Protein AF-A0A3N5FSS5-F1 (afdb_monomer)

Solvent-accessible surface area (backbone atoms only — not comparable to full-atom values): 13682 Å² total; per-residue (Å²): 134,85,78,74,75,77,76,70,87,70,60,59,22,61,90,60,18,34,32,27,39,25,14,46,50,79,92,64,52,40,54,20,69,76,13,45,35,38,35,35,34,39,29,47,29,78,57,42,48,56,28,24,27,35,41,37,38,34,10,23,88,85,66,44,53,38,53,63,48,55,20,85,44,26,29,40,54,50,82,53,73,61,82,86,75,80,75,84,76,86,45,80,34,53,29,55,37,46,76,81,61,66,85,45,91,75,57,54,51,72,52,42,60,51,51,29,42,40,45,20,37,90,72,5,38,32,24,36,28,75,23,21,45,33,83,92,42,63,40,38,59,32,76,37,92,70,43,48,33,15,35,41,83,60,76,54,48,41,34,40,77,88,36,68,46,31,21,15,38,40,95,91,46,54,82,58,76,28,78,51,61,51,37,28,57,27,69,48,44,30,51,48,98,64,88,75,45,29,32,32,23,40,73,59,20,51,50,54,54,64,73,45,50,89,50,81,86,55,98,55,42,71,61,53,21,45,45,62,82,84,60,59,45,70,70,34,49,51,56,41,63,71,38,51,71,30,38,60,87,44,98,76,62,109

Structure (mmCIF, N/CA/C/O backbone):
data_AF-A0A3N5FSS5-F1
#
_entry.id   AF-A0A3N5FSS5-F1
#
loop_
_atom_site.group_PDB
_atom_site.id
_atom_site.type_symbol
_atom_site.label_atom_id
_atom_site.label_alt_id
_atom_site.label_comp_id
_atom_site.label_asym_id
_atom_site.label_entity_id
_atom_site.label_seq_id
_atom_site.pdbx_PDB_ins_code
_atom_site.Cartn_x
_atom_site.Cartn_y
_atom_site.Cartn_z
_atom_site.occupancy
_atom_site.B_iso_or_equiv
_atom_site.auth_seq_id
_atom_site.auth_comp_id
_atom_site.auth_asym_id
_atom_site.auth_atom_id
_atom_site.pdbx_PDB_model_num
ATOM 1 N N . MET A 1 1 ? -14.398 12.727 41.681 1.00 39.78 1 MET A N 1
ATOM 2 C CA . MET A 1 1 ? -13.434 11.733 41.167 1.00 39.78 1 MET A CA 1
ATOM 3 C C . MET A 1 1 ? -14.226 10.674 40.429 1.00 39.78 1 MET A C 1
ATOM 5 O O . MET A 1 1 ? -14.871 9.864 41.078 1.00 39.78 1 MET A O 1
ATOM 9 N N . SER A 1 2 ? -14.271 10.750 39.099 1.00 40.56 2 SER A N 1
ATOM 10 C CA . SER A 1 2 ? -14.798 9.653 38.286 1.00 40.56 2 SER A CA 1
ATOM 11 C C . SER A 1 2 ? -13.680 8.626 38.158 1.00 40.56 2 SER A C 1
ATOM 13 O O . SER A 1 2 ? -12.600 8.959 37.672 1.00 40.56 2 SER A O 1
ATOM 15 N N . ILE A 1 3 ? -13.898 7.428 38.690 1.00 44.53 3 ILE A N 1
ATOM 16 C CA . ILE A 1 3 ? -12.983 6.304 38.520 1.00 44.53 3 ILE A CA 1
ATOM 17 C C . ILE A 1 3 ? -13.303 5.756 37.132 1.00 44.53 3 ILE A C 1
ATOM 19 O O . ILE A 1 3 ? -14.341 5.123 36.947 1.00 44.53 3 ILE A O 1
ATOM 23 N N . GLY A 1 4 ? -12.472 6.100 36.145 1.00 43.16 4 GLY A N 1
ATOM 24 C CA . GLY A 1 4 ? -12.605 5.575 34.792 1.00 43.16 4 GLY A CA 1
ATOM 25 C C . GLY A 1 4 ? -12.562 4.054 34.850 1.00 43.16 4 GLY A C 1
ATOM 26 O O . GLY A 1 4 ? -11.604 3.482 35.370 1.00 43.16 4 GLY A O 1
ATOM 27 N N . VAL A 1 5 ? -13.624 3.408 34.369 1.00 45.19 5 VAL A N 1
ATOM 28 C CA . VAL A 1 5 ? -13.614 1.971 34.095 1.00 45.19 5 VAL A CA 1
ATOM 29 C C . VAL A 1 5 ? -12.373 1.711 33.235 1.00 45.19 5 VAL A C 1
ATOM 31 O O . VAL A 1 5 ? -12.191 2.439 32.257 1.00 45.19 5 VAL A O 1
ATOM 34 N N . PRO A 1 6 ? -11.489 0.761 33.591 1.00 45.84 6 PRO A N 1
ATOM 35 C CA . PRO A 1 6 ? -10.343 0.463 32.750 1.00 45.84 6 PRO A CA 1
ATOM 36 C C . PRO A 1 6 ? -10.882 0.097 31.371 1.00 45.84 6 PRO A C 1
ATOM 38 O O . PRO A 1 6 ? -11.696 -0.825 31.255 1.00 45.84 6 PRO A O 1
ATOM 41 N N . ALA A 1 7 ? -10.483 0.860 30.351 1.00 54.44 7 ALA A N 1
ATOM 42 C CA . ALA A 1 7 ? -10.760 0.505 28.973 1.00 54.44 7 ALA A CA 1
ATOM 43 C C . ALA A 1 7 ? -10.288 -0.941 28.806 1.00 54.44 7 ALA A C 1
ATOM 45 O O . ALA A 1 7 ? -9.124 -1.252 29.078 1.00 54.44 7 ALA A O 1
ATOM 46 N N . ARG A 1 8 ? -11.208 -1.851 28.461 1.00 54.09 8 ARG A N 1
ATOM 47 C CA . ARG A 1 8 ? -10.800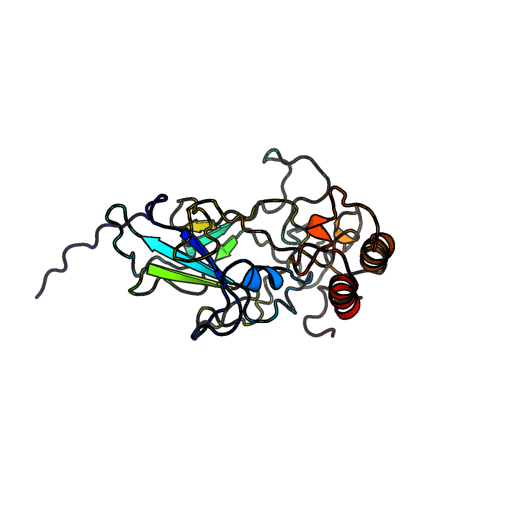 -3.178 27.997 1.00 54.09 8 ARG A CA 1
ATOM 48 C C . ARG A 1 8 ? -9.755 -2.922 26.916 1.00 54.09 8 ARG A C 1
ATOM 50 O O . ARG A 1 8 ? -10.004 -2.087 26.054 1.00 54.09 8 ARG A O 1
ATOM 57 N N . ALA A 1 9 ? -8.619 -3.612 26.971 1.00 57.72 9 ALA A N 1
ATOM 58 C CA . ALA A 1 9 ? -7.766 -3.730 25.799 1.00 57.72 9 ALA A CA 1
ATOM 59 C C . ALA A 1 9 ? -8.656 -4.318 24.695 1.00 57.72 9 ALA A C 1
ATOM 61 O O . ALA A 1 9 ? -9.022 -5.496 24.743 1.00 57.72 9 ALA A O 1
ATOM 62 N N . GLN A 1 10 ? -9.164 -3.451 23.823 1.00 77.44 10 GLN A N 1
ATOM 63 C CA . GLN A 1 10 ? -10.042 -3.835 22.737 1.00 77.44 10 GLN A CA 1
ATOM 64 C C . GLN A 1 10 ? -9.112 -4.348 21.651 1.00 77.44 10 GLN A C 1
ATOM 66 O O . GLN A 1 10 ? -8.472 -3.579 20.944 1.00 77.44 10 G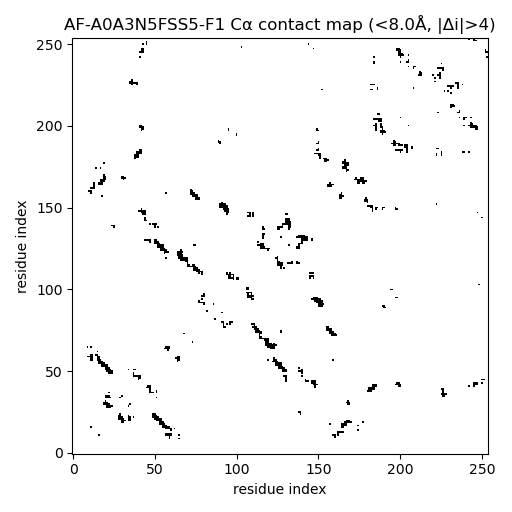LN A O 1
ATOM 71 N N . VAL A 1 11 ? -8.965 -5.668 21.617 1.00 90.19 11 VAL A N 1
ATOM 72 C CA . VAL A 1 11 ? -8.232 -6.360 20.561 1.00 90.19 11 VAL A CA 1
ATOM 73 C C . VAL A 1 11 ? -9.038 -6.201 19.268 1.00 90.19 11 VAL A C 1
ATOM 75 O O . VAL A 1 11 ? -10.253 -6.439 19.308 1.00 90.19 11 VAL A O 1
ATOM 78 N N . PRO A 1 12 ? -8.412 -5.815 18.141 1.00 96.44 12 PRO A N 1
ATOM 79 C CA . PRO A 1 12 ? -9.083 -5.775 16.850 1.00 96.44 12 PRO A CA 1
ATOM 80 C C . PRO A 1 12 ? -9.727 -7.121 16.515 1.00 96.44 12 PRO A C 1
ATOM 82 O O . PRO A 1 12 ? -9.089 -8.171 16.576 1.00 96.44 12 PRO A O 1
ATOM 85 N N . ASP A 1 13 ? -11.000 -7.101 16.145 1.00 96.38 13 ASP A N 1
ATOM 86 C CA . ASP A 1 13 ? -11.679 -8.275 15.616 1.00 96.38 13 ASP A CA 1
ATOM 87 C C . ASP A 1 13 ? -11.418 -8.379 14.111 1.00 96.38 13 ASP A C 1
ATOM 89 O O . ASP A 1 13 ? -11.672 -7.430 13.371 1.00 96.38 13 ASP A O 1
ATOM 93 N N . ALA A 1 14 ? -10.915 -9.524 13.644 1.00 94.25 14 ALA A N 1
ATOM 94 C CA . ALA A 1 14 ? -10.557 -9.722 12.236 1.00 94.25 14 ALA A CA 1
ATOM 95 C C . ALA A 1 14 ? -11.771 -9.726 11.282 1.00 94.25 14 ALA A C 1
ATOM 97 O O . ALA A 1 14 ? -11.612 -9.480 10.087 1.00 94.25 14 ALA A O 1
ATOM 98 N N . GLY A 1 15 ? -12.971 -10.017 11.793 1.00 95.75 15 GLY A N 1
ATOM 99 C CA . GLY A 1 15 ? -14.220 -10.017 11.032 1.00 95.75 15 GLY A CA 1
ATOM 100 C C . GLY A 1 15 ? -14.868 -8.637 10.912 1.00 95.75 15 GLY A C 1
ATOM 101 O O . GLY A 1 15 ? -15.658 -8.429 9.996 1.00 95.75 15 GLY A O 1
ATOM 102 N N . ASN A 1 16 ? -14.508 -7.688 11.782 1.00 96.81 16 ASN A N 1
ATOM 103 C CA . ASN A 1 16 ? -15.034 -6.317 11.763 1.00 96.81 16 ASN A CA 1
ATOM 104 C C . ASN A 1 16 ? -13.983 -5.271 11.358 1.00 96.81 16 ASN A C 1
ATOM 106 O O . ASN A 1 16 ? -14.332 -4.240 10.787 1.00 96.81 16 ASN A O 1
ATOM 110 N N . SER A 1 17 ? -12.700 -5.532 11.616 1.00 98.19 17 SER A N 1
ATOM 111 C CA . SER A 1 17 ? -11.579 -4.654 11.255 1.00 98.19 17 SER A CA 1
ATOM 112 C C . SER A 1 17 ? -11.113 -4.919 9.830 1.00 98.19 17 SER A C 1
ATOM 114 O O . SER A 1 17 ? -11.124 -6.061 9.367 1.00 98.19 17 SER A O 1
ATOM 116 N N . TYR A 1 18 ? -10.697 -3.877 9.118 1.00 98.44 18 TYR A N 1
ATOM 117 C CA . TYR A 1 18 ? -10.319 -3.979 7.709 1.00 98.44 18 TYR A CA 1
ATOM 118 C C . TYR A 1 18 ? -9.395 -2.836 7.282 1.00 98.44 18 TYR A C 1
ATOM 120 O O . TYR A 1 18 ? -9.172 -1.875 8.020 1.00 98.44 18 TYR A O 1
ATOM 128 N N . PHE A 1 19 ? -8.882 -2.918 6.055 1.00 98.50 19 PHE A N 1
ATOM 129 C CA . PHE A 1 19 ? -8.240 -1.787 5.387 1.00 98.50 19 PHE A CA 1
ATOM 130 C C . PHE A 1 19 ? -8.826 -1.553 3.993 1.00 98.50 19 PHE A C 1
ATOM 132 O O . PHE A 1 19 ? -9.315 -2.487 3.363 1.00 98.50 19 PHE A O 1
ATOM 139 N N . THR A 1 20 ? -8.775 -0.314 3.507 1.00 98.12 20 THR A N 1
ATOM 140 C CA . THR A 1 20 ? -9.249 0.078 2.167 1.00 98.12 20 THR A CA 1
ATOM 141 C C . THR A 1 20 ? -8.211 0.927 1.436 1.00 98.12 20 THR A C 1
ATOM 143 O O . THR A 1 20 ? -7.481 1.676 2.091 1.00 98.12 20 THR A O 1
ATOM 146 N N . PRO A 1 21 ? -8.105 0.823 0.098 1.00 97.06 21 PRO A N 1
ATOM 147 C CA . PRO A 1 21 ? -7.213 1.673 -0.675 1.00 97.06 21 PRO A CA 1
ATOM 148 C C . PRO A 1 21 ? -7.786 3.088 -0.814 1.00 97.06 21 PRO A C 1
ATOM 150 O O . PRO A 1 21 ? -8.953 3.256 -1.179 1.00 97.06 21 PRO A O 1
ATOM 153 N N . GLU A 1 22 ? -6.952 4.100 -0.568 1.00 97.06 22 GLU A N 1
ATOM 154 C CA . GLU A 1 22 ? -7.287 5.512 -0.754 1.00 97.06 22 GLU A CA 1
ATOM 155 C C . GLU A 1 22 ? -6.195 6.281 -1.509 1.00 97.06 22 GLU A C 1
ATOM 157 O O . GLU A 1 22 ? -5.004 5.980 -1.425 1.00 97.06 22 GLU A O 1
ATOM 162 N N . ALA A 1 23 ? -6.617 7.320 -2.225 1.00 94.88 23 ALA A N 1
ATOM 163 C CA . ALA A 1 23 ? -5.753 8.328 -2.830 1.00 94.88 23 ALA A CA 1
ATOM 164 C C . ALA A 1 23 ? -6.466 9.693 -2.822 1.00 94.88 23 ALA A C 1
ATOM 166 O O . ALA A 1 23 ? -7.650 9.806 -2.511 1.00 94.88 23 ALA A O 1
ATOM 167 N N . GLY A 1 24 ? -5.767 10.759 -3.178 1.00 92.94 24 GLY A N 1
ATOM 168 C CA . GLY A 1 24 ? -6.266 12.127 -3.183 1.00 92.94 24 GLY A CA 1
ATOM 169 C C . GLY A 1 24 ? -6.297 12.776 -1.804 1.00 92.94 24 GLY A C 1
ATOM 170 O O . GLY A 1 24 ? -5.527 12.454 -0.896 1.00 92.94 24 GLY A O 1
ATOM 171 N N . SER A 1 25 ? -7.168 13.768 -1.645 1.00 92.31 25 SER A N 1
ATOM 172 C CA . SER A 1 25 ? -7.286 14.488 -0.377 1.00 92.31 25 SER A CA 1
ATOM 173 C C . SER A 1 25 ? -7.793 13.571 0.747 1.00 92.31 25 SER A C 1
ATOM 175 O O . SER A 1 25 ? -8.465 12.574 0.494 1.00 92.31 25 SER A O 1
ATOM 177 N N . VAL A 1 26 ? -7.480 13.899 2.002 1.00 89.00 26 VAL A N 1
ATOM 178 C CA . VAL A 1 26 ? -8.023 13.166 3.163 1.00 89.00 26 VAL A CA 1
ATOM 179 C C . VAL A 1 26 ? -9.508 13.479 3.377 1.00 89.00 26 VAL A C 1
ATOM 181 O O . VAL A 1 26 ? -10.268 12.614 3.787 1.00 89.00 26 VAL A O 1
ATOM 184 N N . ALA A 1 27 ? -9.947 14.700 3.057 1.00 90.12 27 ALA A N 1
ATOM 185 C CA . ALA A 1 27 ? -11.339 15.114 3.241 1.00 90.12 27 ALA A CA 1
ATOM 186 C C . ALA A 1 27 ? -12.298 14.462 2.230 1.00 90.12 27 ALA A C 1
ATOM 188 O O . ALA A 1 27 ? -13.446 14.170 2.556 1.00 90.12 27 ALA A O 1
ATOM 189 N N . THR A 1 28 ? -11.835 14.258 0.997 1.00 93.19 28 THR A N 1
ATOM 190 C CA . THR A 1 28 ? -12.590 13.635 -0.095 1.00 93.19 28 THR A CA 1
ATOM 191 C C . THR A 1 28 ? -11.688 12.655 -0.847 1.00 93.19 28 THR A C 1
ATOM 193 O O . THR A 1 28 ? -11.199 12.970 -1.939 1.00 93.19 28 THR A O 1
ATOM 196 N N . PRO A 1 29 ? -11.406 11.482 -0.254 1.00 95.25 29 PRO A N 1
ATOM 197 C CA . PRO A 1 29 ? -10.537 10.506 -0.880 1.00 95.25 29 PRO A CA 1
ATOM 198 C C . PRO A 1 29 ? -11.201 9.876 -2.098 1.00 95.25 29 PRO A C 1
ATOM 200 O O . PRO A 1 29 ? -12.402 9.602 -2.131 1.00 95.25 29 PRO A O 1
ATOM 203 N N . MET A 1 30 ? -10.374 9.583 -3.088 1.00 96.06 30 MET A N 1
ATOM 204 C CA . MET A 1 30 ? -10.650 8.519 -4.033 1.00 96.06 30 MET A CA 1
ATOM 205 C C . MET A 1 30 ? -10.496 7.184 -3.302 1.00 96.06 30 MET A C 1
ATOM 207 O O . MET A 1 30 ? -9.563 7.024 -2.520 1.00 96.06 30 MET A O 1
ATOM 211 N N . VAL A 1 31 ? -11.393 6.235 -3.562 1.00 95.69 31 VAL A N 1
ATOM 212 C CA . VAL A 1 31 ? -11.434 4.919 -2.904 1.00 95.69 31 VAL A CA 1
ATOM 213 C C . VAL A 1 31 ? -11.531 3.800 -3.942 1.00 95.69 31 VAL A C 1
ATOM 215 O O . VAL A 1 31 ? -11.924 4.039 -5.089 1.00 95.69 31 VAL A O 1
ATOM 218 N N . GLY A 1 32 ? -11.220 2.568 -3.542 1.00 94.81 32 GLY A N 1
ATOM 219 C CA . GLY A 1 32 ? -11.379 1.381 -4.387 1.00 94.81 32 GLY A CA 1
ATOM 220 C C . GLY A 1 32 ? -10.417 1.344 -5.566 1.00 94.81 32 GLY A C 1
ATOM 221 O O . GLY A 1 32 ? -9.299 1.843 -5.476 1.00 94.81 32 GLY A O 1
ATOM 222 N N . MET A 1 33 ? -10.848 0.748 -6.682 1.00 91.94 33 MET A N 1
ATOM 223 C CA . MET A 1 33 ? -9.977 0.541 -7.848 1.00 91.94 33 MET A CA 1
ATOM 224 C C . MET A 1 33 ? -9.389 1.840 -8.396 1.00 91.94 33 MET A C 1
ATOM 226 O O . MET A 1 33 ? -8.210 1.875 -8.721 1.00 91.94 33 MET A O 1
ATOM 230 N N . ASN A 1 34 ? -10.154 2.934 -8.378 1.00 92.62 34 ASN A N 1
ATOM 231 C CA . ASN A 1 34 ? -9.640 4.233 -8.805 1.00 92.62 34 ASN A CA 1
ATOM 232 C C . ASN A 1 34 ? -8.431 4.676 -7.956 1.00 92.62 34 ASN A C 1
ATOM 234 O O . ASN A 1 34 ? -7.488 5.253 -8.486 1.00 92.62 34 ASN A O 1
ATOM 238 N N . ALA A 1 35 ? -8.430 4.385 -6.648 1.00 93.94 35 ALA A N 1
ATOM 239 C CA . ALA A 1 35 ? -7.287 4.670 -5.783 1.00 93.94 35 ALA A CA 1
ATOM 240 C C . ALA A 1 35 ? -6.101 3.736 -6.066 1.00 93.94 35 ALA A C 1
ATOM 242 O O . ALA A 1 35 ? -4.957 4.186 -6.061 1.00 93.94 35 ALA A O 1
ATOM 243 N N . VAL A 1 36 ? -6.373 2.460 -6.366 1.00 91.81 36 VAL A N 1
ATOM 244 C CA . VAL A 1 36 ? -5.352 1.452 -6.711 1.00 91.81 36 VAL A CA 1
ATOM 245 C C . VAL A 1 36 ? -4.540 1.859 -7.946 1.00 91.81 36 VAL A C 1
ATOM 247 O O . VAL A 1 36 ? -3.378 1.477 -8.050 1.00 91.81 36 VAL A O 1
ATOM 250 N N . HIS A 1 37 ? -5.068 2.721 -8.821 1.00 90.12 37 HIS A N 1
ATOM 251 C CA . HIS A 1 37 ? -4.304 3.255 -9.956 1.00 90.12 37 HIS A CA 1
ATOM 252 C C . HIS A 1 37 ? -3.047 4.046 -9.553 1.00 90.12 37 HIS A C 1
ATOM 254 O O . HIS A 1 37 ? -2.164 4.285 -10.377 1.00 90.12 37 HIS A O 1
ATOM 260 N N . PHE A 1 38 ? -2.951 4.450 -8.285 1.00 89.12 38 PHE A N 1
ATOM 261 C CA . PHE A 1 38 ? -1.804 5.157 -7.718 1.00 89.12 38 PHE A CA 1
ATOM 262 C C . PHE A 1 38 ? -0.922 4.254 -6.839 1.00 89.12 38 PHE A C 1
ATOM 264 O O . PHE A 1 38 ? -0.016 4.748 -6.174 1.00 89.12 38 PHE A O 1
ATOM 271 N N . PHE A 1 39 ? -1.180 2.940 -6.789 1.00 89.00 39 PHE A N 1
ATOM 272 C CA . PHE A 1 39 ? -0.468 1.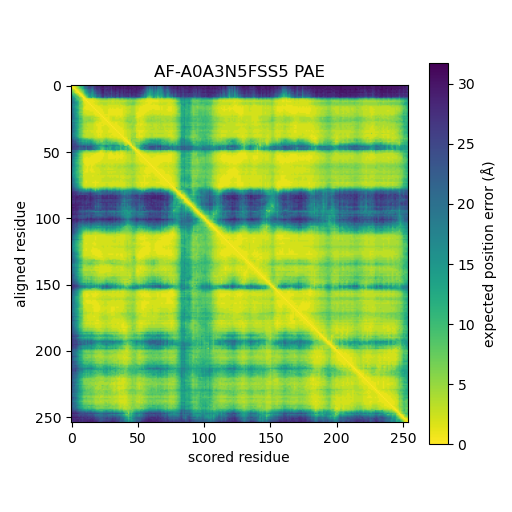993 -5.918 1.00 89.00 39 PHE A CA 1
ATOM 273 C C . PHE A 1 39 ? 0.773 1.445 -6.624 1.00 89.00 39 PHE A C 1
ATOM 275 O O . PHE A 1 39 ? 0.972 0.239 -6.787 1.00 89.00 39 PHE A O 1
ATOM 282 N N . TRP A 1 40 ? 1.621 2.372 -7.039 1.00 84.81 40 TRP A N 1
ATOM 283 C CA . TRP A 1 40 ? 2.925 2.105 -7.612 1.00 84.81 40 TRP A CA 1
ATOM 284 C C . TRP A 1 40 ? 3.939 3.107 -7.068 1.00 84.81 40 TRP A C 1
ATOM 286 O O . TRP A 1 40 ? 3.587 4.135 -6.488 1.00 84.81 40 TRP A O 1
ATOM 296 N N . THR A 1 41 ? 5.216 2.779 -7.202 1.00 79.44 41 THR A N 1
ATOM 297 C CA . THR A 1 41 ? 6.296 3.550 -6.596 1.00 79.44 41 THR A CA 1
ATOM 298 C C . THR A 1 41 ? 7.579 3.450 -7.407 1.00 79.44 41 THR A C 1
ATOM 300 O O . THR A 1 41 ? 7.810 2.483 -8.135 1.00 79.44 41 THR A O 1
ATOM 303 N N . CYS A 1 42 ? 8.419 4.469 -7.259 1.00 75.94 42 CYS A N 1
ATOM 304 C CA . CYS A 1 42 ? 9.806 4.428 -7.701 1.00 75.94 42 CYS A CA 1
ATOM 305 C C . CYS A 1 42 ? 10.695 3.865 -6.584 1.00 75.94 42 CYS A C 1
ATOM 307 O O . CYS A 1 42 ? 10.367 4.046 -5.405 1.00 75.94 42 CYS A O 1
ATOM 309 N N . PRO A 1 43 ? 11.871 3.310 -6.924 1.00 69.25 43 PRO A N 1
ATOM 310 C CA . PRO A 1 43 ? 12.851 2.819 -5.961 1.00 69.25 43 PRO A CA 1
ATOM 311 C C . PRO A 1 43 ? 13.086 3.702 -4.728 1.00 69.25 43 PRO A C 1
ATOM 313 O O . PRO A 1 43 ? 13.081 3.238 -3.587 1.00 69.25 43 PRO A O 1
ATOM 316 N N . ASN A 1 44 ? 13.207 5.012 -4.936 1.00 67.69 44 ASN A N 1
ATOM 317 C CA . ASN A 1 44 ? 13.540 5.963 -3.880 1.00 67.69 44 ASN A CA 1
ATOM 318 C C . ASN A 1 44 ? 12.324 6.566 -3.153 1.00 67.69 44 ASN A C 1
ATOM 320 O O . ASN A 1 44 ? 12.480 7.516 -2.389 1.00 67.69 44 ASN A O 1
ATOM 324 N N . ASN A 1 45 ? 11.109 6.048 -3.395 1.00 70.00 45 ASN A N 1
ATOM 325 C CA . ASN A 1 45 ? 9.872 6.551 -2.783 1.00 70.00 45 ASN A CA 1
ATOM 326 C C . ASN A 1 45 ? 9.598 8.048 -3.078 1.00 70.00 45 ASN A C 1
ATOM 328 O O . ASN A 1 45 ? 8.849 8.715 -2.365 1.00 70.00 45 ASN A O 1
ATOM 332 N N . ASP A 1 46 ? 10.211 8.591 -4.134 1.00 56.62 46 ASP A N 1
ATOM 333 C CA . ASP A 1 46 ? 10.188 10.028 -4.433 1.00 56.62 46 ASP A CA 1
ATOM 334 C C . ASP A 1 46 ? 8.838 10.490 -5.002 1.00 56.62 46 ASP A C 1
ATOM 336 O O . ASP A 1 46 ? 8.510 11.673 -4.927 1.00 56.62 46 ASP A O 1
ATOM 340 N N . LEU A 1 47 ? 8.041 9.566 -5.556 1.00 59.06 47 LEU A N 1
ATOM 341 C CA . LEU A 1 47 ? 6.853 9.888 -6.354 1.00 59.06 47 LEU A CA 1
ATOM 342 C C . LEU A 1 47 ? 5.678 8.928 -6.123 1.00 59.06 47 LEU A C 1
ATOM 344 O O . LEU A 1 47 ? 4.962 8.575 -7.056 1.00 59.06 47 LEU A O 1
ATOM 348 N N . VAL A 1 48 ? 5.410 8.562 -4.866 1.00 59.31 48 VAL A N 1
ATOM 349 C CA . VAL A 1 48 ? 4.063 8.093 -4.500 1.00 59.31 48 VAL A CA 1
ATOM 350 C C . VAL A 1 48 ? 3.114 9.286 -4.656 1.00 59.31 48 VAL A C 1
ATOM 352 O O . VAL A 1 48 ? 2.951 10.120 -3.761 1.00 59.31 48 VAL A O 1
ATOM 355 N N . SER A 1 49 ? 2.561 9.426 -5.856 1.00 63.84 49 SER A N 1
ATOM 356 C CA . SER A 1 49 ? 1.718 10.556 -6.222 1.00 63.84 49 SER A CA 1
ATOM 357 C C . SER A 1 49 ? 0.357 10.481 -5.523 1.00 63.84 49 SER A C 1
ATOM 359 O O . SER A 1 49 ? -0.112 9.424 -5.102 1.00 63.84 49 SER A O 1
ATOM 361 N N . ASN A 1 50 ? -0.290 11.640 -5.381 1.00 81.75 50 ASN A N 1
ATOM 362 C CA . ASN A 1 50 ? -1.694 11.732 -4.987 1.00 81.75 50 ASN A CA 1
ATOM 363 C C . ASN A 1 50 ? -2.032 11.147 -3.597 1.00 81.75 50 ASN A C 1
ATOM 365 O O . ASN A 1 50 ? -3.108 10.594 -3.429 1.00 81.75 50 ASN A O 1
ATOM 369 N N . ASN A 1 51 ? -1.158 11.254 -2.587 1.00 88.50 51 ASN A N 1
ATOM 370 C CA . ASN A 1 51 ? -1.407 10.734 -1.227 1.00 88.50 51 ASN A CA 1
ATOM 371 C C . ASN A 1 51 ? -1.898 9.270 -1.186 1.00 88.50 51 ASN A C 1
ATOM 373 O O . ASN A 1 51 ? -2.797 8.951 -0.398 1.00 88.50 51 ASN A O 1
ATOM 377 N N . ALA A 1 52 ? -1.357 8.401 -2.048 1.00 92.12 52 ALA A N 1
ATOM 378 C CA . ALA A 1 52 ? -1.717 6.988 -2.042 1.00 92.12 52 ALA A CA 1
ATOM 379 C C . ALA A 1 52 ? -1.400 6.354 -0.677 1.00 92.12 52 ALA A C 1
ATOM 381 O O . ALA A 1 52 ? -0.302 6.504 -0.123 1.00 92.12 52 ALA A O 1
ATOM 382 N N . ARG A 1 53 ? -2.403 5.687 -0.114 1.00 94.75 53 ARG A N 1
ATOM 383 C CA . ARG A 1 53 ? -2.394 5.172 1.255 1.00 94.75 53 ARG A CA 1
ATOM 384 C C . ARG A 1 53 ? -3.408 4.052 1.404 1.00 94.75 53 ARG A C 1
ATOM 386 O O . ARG A 1 53 ? -4.331 3.925 0.604 1.00 94.75 53 ARG A O 1
ATOM 393 N N . ILE A 1 54 ? -3.309 3.300 2.490 1.00 97.50 54 ILE A N 1
ATOM 394 C CA . ILE A 1 54 ? -4.462 2.546 2.986 1.00 97.50 54 ILE A CA 1
ATOM 395 C C . ILE A 1 54 ? -5.078 3.256 4.183 1.00 97.50 54 ILE A C 1
ATOM 397 O O . ILE A 1 54 ? -4.363 3.757 5.052 1.00 97.50 54 ILE A O 1
ATOM 401 N N . LYS A 1 55 ? -6.407 3.269 4.238 1.00 98.19 55 LYS A N 1
ATOM 402 C CA . LYS A 1 55 ? -7.156 3.564 5.457 1.00 98.19 55 LYS A CA 1
ATOM 403 C C . LYS A 1 55 ? -7.350 2.267 6.224 1.00 98.19 55 LYS A C 1
ATOM 405 O O . LYS A 1 55 ? -7.876 1.307 5.665 1.00 98.19 55 LYS A O 1
ATOM 410 N N . VAL A 1 56 ? -6.947 2.245 7.485 1.00 98.50 56 VAL A N 1
ATOM 411 C CA . VAL A 1 56 ? -7.128 1.123 8.407 1.00 98.50 56 VAL A CA 1
ATOM 412 C C . VAL A 1 56 ? -8.248 1.476 9.374 1.00 98.50 56 VAL A C 1
ATOM 414 O O . VAL A 1 56 ? -8.214 2.540 9.986 1.00 98.50 56 VAL A O 1
ATOM 417 N N . VAL A 1 57 ? -9.224 0.584 9.515 1.00 98.38 57 VAL A N 1
ATOM 418 C CA . VAL A 1 57 ? -10.369 0.741 10.417 1.00 98.38 57 VAL A CA 1
ATOM 419 C C . VAL A 1 57 ? -10.362 -0.415 11.406 1.00 98.38 57 VAL A C 1
ATOM 421 O O . VAL A 1 57 ? -10.477 -1.577 11.010 1.00 98.38 57 VAL A O 1
ATOM 424 N N . LEU A 1 58 ? -10.217 -0.095 12.691 1.00 98.25 58 LEU A N 1
ATOM 425 C CA . LEU A 1 58 ? -10.161 -1.064 13.781 1.00 98.25 58 LEU A CA 1
ATOM 426 C C . LEU A 1 58 ? -11.458 -1.060 14.579 1.00 98.25 58 LEU A C 1
ATOM 428 O O . LEU A 1 58 ? -11.914 -0.023 15.072 1.00 98.25 58 LEU A O 1
ATOM 432 N N . ARG A 1 59 ? -12.033 -2.251 14.720 1.00 97.38 59 ARG A N 1
ATOM 433 C CA . ARG A 1 59 ? -13.275 -2.497 15.445 1.00 97.38 59 ARG A CA 1
ATOM 434 C C . ARG A 1 59 ? -13.141 -3.715 16.334 1.00 97.38 59 ARG A C 1
ATOM 436 O O . ARG A 1 59 ? -12.436 -4.663 15.995 1.00 97.38 59 ARG A O 1
ATOM 443 N N . ASP A 1 60 ? -13.826 -3.694 17.466 1.00 96.12 60 ASP A N 1
ATOM 444 C CA . ASP A 1 60 ? -13.900 -4.853 18.346 1.00 96.12 60 ASP A CA 1
ATOM 445 C C . ASP A 1 60 ? -14.970 -5.855 17.875 1.00 96.12 60 ASP A C 1
ATOM 447 O O . ASP A 1 60 ? -15.667 -5.655 16.877 1.00 96.12 60 ASP A O 1
ATOM 451 N N . ALA A 1 61 ? -15.118 -6.962 18.602 1.00 95.19 61 ALA A N 1
ATOM 452 C CA . ALA A 1 61 ? -16.076 -8.017 18.265 1.00 95.19 61 ALA A CA 1
ATOM 453 C C . ALA A 1 61 ? -17.554 -7.575 18.344 1.00 95.19 61 ALA A C 1
ATOM 455 O O . ALA A 1 61 ? -18.429 -8.272 17.835 1.00 95.19 61 ALA A O 1
ATOM 456 N N . SER A 1 62 ? -17.848 -6.437 18.984 1.00 94.62 62 SER A N 1
ATOM 457 C CA . SER A 1 62 ? -19.190 -5.832 19.032 1.00 94.62 62 SER A CA 1
ATOM 458 C C . SER A 1 62 ? -19.394 -4.779 17.938 1.00 94.62 62 SER A C 1
ATOM 460 O O . SER A 1 62 ? -20.373 -4.038 17.993 1.00 94.62 62 SER A O 1
ATOM 462 N N . ASP A 1 63 ? -18.475 -4.707 16.970 1.00 94.44 63 ASP A N 1
ATOM 463 C CA . ASP A 1 63 ? -18.429 -3.717 15.889 1.00 94.44 63 ASP A CA 1
ATOM 464 C C . ASP A 1 63 ? -18.221 -2.268 16.382 1.00 94.44 63 ASP A C 1
ATOM 466 O O . ASP A 1 63 ? -18.430 -1.304 15.641 1.00 94.44 63 ASP A O 1
ATOM 470 N N . ALA A 1 64 ? -17.775 -2.081 17.631 1.00 96.00 64 ALA A N 1
ATOM 471 C CA . ALA A 1 64 ? -17.465 -0.760 18.171 1.00 96.00 64 ALA A CA 1
ATOM 472 C C . ALA A 1 64 ? -16.066 -0.298 17.715 1.00 96.00 64 ALA A C 1
ATOM 474 O O . ALA A 1 64 ? -15.148 -1.121 17.668 1.00 96.00 64 ALA A O 1
ATOM 475 N N . PRO A 1 65 ? -15.872 0.996 17.390 1.00 96.94 65 PRO A N 1
ATOM 476 C CA . PRO A 1 65 ? -14.565 1.520 16.995 1.00 96.94 65 PRO A CA 1
ATOM 477 C C . PRO A 1 65 ? -13.553 1.445 18.144 1.00 96.94 65 PRO A C 1
ATOM 479 O O . PRO A 1 65 ? -13.912 1.666 19.302 1.00 96.94 65 PRO A O 1
ATOM 482 N N . ILE A 1 66 ? -12.287 1.175 17.814 1.00 96.75 66 ILE A N 1
ATOM 483 C CA . ILE A 1 66 ? -11.191 1.101 18.789 1.00 96.75 66 ILE A CA 1
ATOM 484 C C . ILE A 1 66 ? -10.298 2.337 18.661 1.00 96.75 66 ILE A C 1
ATOM 486 O O . ILE A 1 66 ? -9.422 2.404 17.797 1.00 96.75 66 ILE A O 1
ATOM 490 N N . GLU A 1 67 ? -10.510 3.316 19.536 1.00 96.31 67 GLU A N 1
ATOM 491 C CA . GLU A 1 67 ? -9.713 4.545 19.607 1.00 96.31 67 GLU A CA 1
ATOM 492 C C . GLU A 1 67 ? -8.378 4.331 20.340 1.00 96.31 67 GLU A C 1
ATOM 494 O O . GLU A 1 67 ? -8.290 3.583 21.315 1.00 96.31 67 GLU A O 1
ATOM 499 N N . GLY A 1 68 ? -7.339 5.049 19.907 1.00 95.12 68 GLY A N 1
ATOM 500 C CA . GLY A 1 68 ? -6.084 5.185 20.641 1.00 95.12 68 GLY A CA 1
ATOM 501 C C . GLY A 1 68 ? -5.108 4.016 20.512 1.00 95.12 68 GLY A C 1
ATOM 502 O O . GLY A 1 68 ? -4.121 3.994 21.249 1.00 95.12 68 GLY A O 1
ATOM 503 N N . VAL A 1 69 ? -5.331 3.077 19.585 1.00 95.56 69 VAL A N 1
ATOM 504 C CA . VAL A 1 69 ? -4.350 2.025 19.272 1.00 95.56 69 VAL A CA 1
ATOM 505 C C . VAL A 1 69 ? -3.068 2.692 18.790 1.00 95.56 69 VAL A C 1
ATOM 507 O O . VAL A 1 69 ? -3.105 3.537 17.894 1.00 95.56 69 VAL A O 1
ATOM 510 N N . ASP A 1 70 ? -1.941 2.334 19.407 1.00 96.25 70 ASP A N 1
ATOM 511 C CA . ASP A 1 70 ? -0.649 2.934 19.091 1.00 96.25 70 ASP A CA 1
ATOM 512 C C . ASP A 1 70 ? -0.260 2.665 17.636 1.00 96.25 70 ASP A C 1
ATOM 514 O O . ASP A 1 70 ? -0.326 1.529 17.156 1.00 96.25 70 ASP A O 1
ATOM 518 N N . ARG A 1 71 ? 0.206 3.706 16.942 1.00 95.56 71 ARG A N 1
ATOM 519 C CA . ARG A 1 71 ? 0.558 3.636 15.520 1.00 95.56 71 ARG A CA 1
ATOM 520 C C . ARG A 1 71 ? 1.606 2.561 15.219 1.00 95.56 71 ARG A C 1
ATOM 522 O O . ARG A 1 71 ? 1.622 2.004 14.130 1.00 95.56 71 ARG A O 1
ATOM 529 N N . MET A 1 72 ? 2.490 2.266 16.177 1.00 95.25 72 MET A N 1
ATOM 530 C CA . MET A 1 72 ? 3.547 1.262 16.012 1.00 95.25 72 MET A CA 1
ATOM 531 C C . MET A 1 72 ? 3.008 -0.172 16.067 1.00 95.25 72 MET A C 1
ATOM 533 O O . MET A 1 72 ? 3.691 -1.103 15.650 1.00 95.25 72 MET A O 1
ATOM 537 N N . SER A 1 73 ? 1.778 -0.353 16.550 1.00 96.62 73 SER A N 1
ATOM 538 C CA . SER A 1 73 ? 1.082 -1.641 16.563 1.00 96.62 73 SER A CA 1
ATOM 539 C C . SER A 1 73 ? 0.313 -1.901 15.266 1.00 96.62 73 SER A C 1
ATOM 541 O O . SER A 1 73 ? -0.227 -2.990 15.106 1.00 96.62 73 SER A O 1
ATOM 543 N N . ILE A 1 74 ? 0.267 -0.932 14.342 1.00 97.75 74 ILE A N 1
ATOM 544 C CA . ILE A 1 74 ? -0.448 -1.012 13.064 1.00 97.75 74 ILE A CA 1
ATOM 545 C C . ILE A 1 74 ? 0.562 -0.812 11.935 1.00 97.75 74 ILE A C 1
ATOM 547 O O . ILE A 1 74 ? 1.161 0.257 11.825 1.00 97.75 74 ILE A O 1
ATOM 551 N N . TYR A 1 75 ? 0.793 -1.826 11.106 1.00 94.50 75 TYR A N 1
ATOM 552 C CA . TYR A 1 75 ? 1.854 -1.769 10.103 1.00 94.50 75 TYR A CA 1
ATOM 553 C C . TYR A 1 75 ? 1.613 -2.665 8.890 1.00 94.50 75 TYR A C 1
ATOM 555 O O . TYR A 1 75 ? 0.940 -3.694 8.958 1.00 94.50 75 TYR A O 1
ATOM 563 N N . LEU A 1 76 ? 2.226 -2.270 7.774 1.00 90.94 76 LEU A N 1
ATOM 564 C CA . LEU A 1 76 ? 2.555 -3.176 6.679 1.00 90.94 76 LEU A CA 1
ATOM 565 C C . LEU A 1 76 ? 3.762 -3.998 7.108 1.00 90.94 76 LEU A C 1
ATOM 567 O O . LEU A 1 76 ? 4.761 -3.411 7.533 1.00 90.94 76 LEU A O 1
ATOM 571 N N . GLN A 1 77 ? 3.677 -5.318 7.000 1.00 84.56 77 GLN A N 1
ATOM 572 C CA . GLN A 1 77 ? 4.798 -6.196 7.314 1.00 84.56 77 GLN A CA 1
ATOM 573 C C . GLN A 1 77 ? 5.513 -6.627 6.039 1.00 84.56 77 GLN A C 1
ATOM 575 O O . GLN A 1 77 ? 4.892 -7.131 5.109 1.00 84.56 77 GLN A O 1
ATOM 580 N N . PHE A 1 78 ? 6.830 -6.490 6.029 1.00 75.25 78 PHE A N 1
ATOM 581 C CA . PHE A 1 78 ? 7.690 -6.978 4.963 1.00 75.25 78 PHE A CA 1
ATOM 582 C C . PHE A 1 78 ? 8.562 -8.119 5.481 1.00 75.25 78 PHE A C 1
ATOM 584 O O . PHE A 1 78 ? 8.931 -8.186 6.654 1.00 75.25 78 PHE A O 1
ATOM 591 N N . ASN A 1 79 ? 8.889 -9.040 4.587 1.00 56.00 79 ASN A N 1
ATOM 592 C CA . ASN A 1 79 ? 9.707 -10.222 4.856 1.00 56.00 79 ASN A CA 1
ATOM 593 C C . ASN A 1 79 ? 11.204 -9.903 5.041 1.00 56.00 79 ASN A C 1
ATOM 595 O O . ASN A 1 79 ? 11.937 -10.736 5.573 1.00 56.00 79 ASN A O 1
ATOM 599 N N . GLY A 1 80 ? 11.658 -8.701 4.668 1.00 51.22 80 GLY A N 1
ATOM 600 C CA . GLY A 1 80 ? 13.003 -8.207 4.979 1.00 51.22 80 GLY A CA 1
ATOM 601 C C . GLY A 1 80 ? 14.148 -9.066 4.425 1.00 51.22 80 GLY A C 1
ATOM 602 O O . GLY A 1 80 ? 15.234 -9.038 5.004 1.00 51.22 80 GLY A O 1
ATOM 603 N N . GLY A 1 81 ? 13.902 -9.839 3.361 1.00 49.53 81 GLY A N 1
ATOM 604 C CA . GLY A 1 81 ? 14.906 -10.542 2.563 1.00 49.53 81 GLY A CA 1
ATOM 605 C C . GLY A 1 81 ? 15.774 -11.584 3.244 1.00 49.53 81 GLY A C 1
ATOM 606 O O . GLY A 1 81 ? 16.998 -11.442 3.277 1.00 49.53 81 GLY A O 1
ATOM 607 N N . THR A 1 82 ? 15.193 -12.688 3.737 1.00 39.62 82 THR A N 1
ATOM 608 C CA . THR A 1 82 ? 16.003 -13.866 4.115 1.00 39.62 82 THR A CA 1
ATOM 609 C C . THR A 1 82 ? 15.464 -15.195 3.583 1.00 39.62 82 THR A C 1
ATOM 611 O O . THR A 1 82 ? 14.264 -15.460 3.626 1.00 39.62 82 THR A O 1
ATOM 614 N N . ASP A 1 83 ? 16.388 -16.094 3.212 1.00 36.44 83 ASP A N 1
ATOM 615 C CA . ASP A 1 83 ? 16.147 -17.467 2.719 1.00 36.44 83 ASP A CA 1
ATOM 616 C C . ASP A 1 83 ? 15.314 -18.363 3.669 1.00 36.44 83 ASP A C 1
ATOM 618 O O . ASP A 1 83 ? 14.920 -19.477 3.324 1.00 36.44 83 ASP A O 1
ATOM 622 N N . LYS A 1 84 ? 15.063 -17.931 4.911 1.00 35.47 84 LYS A N 1
ATOM 623 C CA . LYS A 1 84 ? 14.569 -18.780 6.008 1.00 35.47 84 LYS A CA 1
ATOM 624 C C . LYS A 1 84 ? 13.040 -18.889 6.108 1.00 35.47 84 LYS A C 1
ATOM 626 O O . LYS A 1 84 ? 12.554 -19.530 7.038 1.00 35.47 84 LYS A O 1
ATOM 631 N N . GLN A 1 85 ? 12.284 -18.271 5.201 1.00 34.50 85 GLN A N 1
ATOM 632 C CA . GLN A 1 85 ? 10.818 -18.152 5.301 1.00 34.50 85 GLN A CA 1
ATOM 633 C C . GLN A 1 85 ? 10.033 -18.851 4.178 1.00 34.50 85 GLN A C 1
ATOM 635 O O . GLN A 1 85 ? 8.826 -18.671 4.074 1.00 34.50 85 GLN A O 1
ATOM 640 N N . GLY A 1 86 ? 10.683 -19.709 3.383 1.00 32.03 86 GLY A N 1
ATOM 641 C CA . GLY A 1 86 ? 9.990 -20.558 2.404 1.00 32.03 86 GLY A CA 1
ATOM 642 C C . GLY A 1 86 ? 9.593 -19.859 1.101 1.00 32.03 86 GLY A C 1
ATOM 643 O O . GLY A 1 86 ? 8.833 -20.430 0.325 1.00 32.03 86 GLY A O 1
ATOM 644 N N . PHE A 1 87 ? 10.124 -18.663 0.841 1.00 35.56 87 PHE A N 1
ATOM 645 C CA . PHE A 1 87 ? 10.053 -18.023 -0.469 1.00 35.56 87 PHE A CA 1
ATOM 646 C C . PHE A 1 87 ? 11.165 -18.582 -1.365 1.00 35.56 87 PHE A C 1
ATOM 648 O O . PHE A 1 87 ? 12.331 -18.614 -0.976 1.00 35.56 87 PHE A O 1
ATOM 655 N N . THR A 1 88 ? 10.795 -19.061 -2.551 1.00 34.84 88 THR A N 1
ATOM 656 C CA . THR A 1 88 ? 11.721 -19.543 -3.584 1.00 34.84 88 THR A CA 1
ATOM 657 C C . THR A 1 88 ? 11.417 -18.818 -4.888 1.00 34.84 88 THR A C 1
ATOM 659 O O . THR A 1 88 ? 10.298 -18.931 -5.381 1.00 34.84 88 THR A O 1
ATOM 662 N N . GLY A 1 89 ? 12.399 -18.111 -5.446 1.00 37.44 89 GLY A N 1
ATOM 663 C CA . GLY A 1 89 ? 12.281 -17.362 -6.701 1.00 37.44 89 GLY A CA 1
ATOM 664 C C . GLY A 1 89 ? 13.083 -16.059 -6.662 1.00 37.44 89 GLY A C 1
ATOM 665 O O . GLY A 1 89 ? 13.278 -15.488 -5.592 1.00 37.44 89 GLY A O 1
ATOM 666 N N . ASP A 1 90 ? 13.567 -15.611 -7.820 1.00 36.41 90 ASP A N 1
ATOM 667 C CA . ASP A 1 90 ? 14.232 -14.315 -7.973 1.00 36.41 90 ASP A CA 1
ATOM 668 C C . ASP A 1 90 ? 13.172 -13.194 -7.863 1.00 36.41 90 ASP A C 1
ATOM 670 O O . ASP A 1 90 ? 12.353 -13.065 -8.771 1.00 36.41 90 ASP A O 1
ATOM 674 N N . GLY A 1 91 ? 13.166 -12.388 -6.786 1.00 41.34 91 GLY A N 1
ATOM 675 C CA . GLY A 1 91 ? 12.443 -11.098 -6.778 1.00 41.34 91 GLY A CA 1
ATOM 676 C C . GLY A 1 91 ? 11.476 -10.739 -5.642 1.00 41.34 91 GLY A C 1
ATOM 677 O O . GLY A 1 91 ? 10.804 -9.720 -5.753 1.00 41.34 91 GLY A O 1
A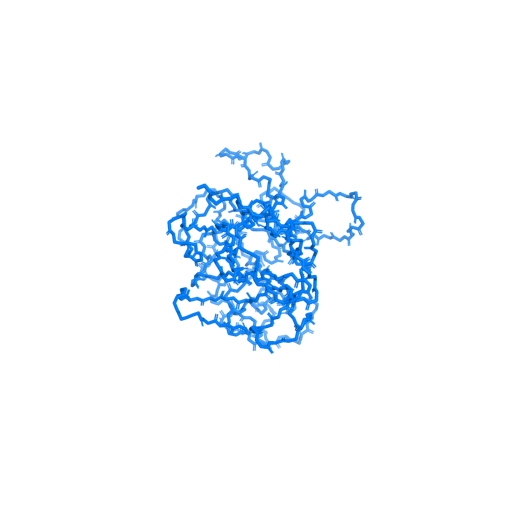TOM 678 N N . ALA A 1 92 ? 11.389 -11.502 -4.553 1.00 44.19 92 ALA A N 1
ATOM 679 C CA . ALA A 1 92 ? 10.329 -11.319 -3.551 1.00 44.19 92 ALA A CA 1
ATOM 680 C C . ALA A 1 92 ? 10.651 -10.348 -2.382 1.00 44.19 92 ALA A C 1
ATOM 682 O O . ALA A 1 92 ? 10.276 -10.647 -1.249 1.00 44.19 92 ALA A O 1
ATOM 683 N N . ASP A 1 93 ? 11.314 -9.202 -2.606 1.00 48.31 93 ASP A N 1
ATOM 684 C CA . ASP A 1 93 ? 11.593 -8.211 -1.541 1.00 48.31 93 ASP A CA 1
ATOM 685 C C . ASP A 1 93 ? 11.159 -6.776 -1.903 1.00 48.31 93 ASP A C 1
ATOM 687 O O . ASP A 1 93 ? 11.826 -6.036 -2.625 1.00 48.31 93 ASP A O 1
ATOM 691 N N . SER A 1 94 ? 10.053 -6.353 -1.282 1.00 46.41 94 SER A N 1
ATOM 692 C CA . SER A 1 94 ? 9.312 -5.086 -1.453 1.00 46.41 94 SER A CA 1
ATOM 693 C C . SER A 1 94 ? 10.054 -3.800 -1.127 1.00 46.41 94 SER A C 1
ATOM 695 O O . SER A 1 94 ? 9.516 -2.715 -1.334 1.00 46.41 94 SER A O 1
ATOM 697 N N . ILE A 1 95 ? 11.256 -3.883 -0.581 1.00 50.25 95 ILE A N 1
ATOM 698 C CA . ILE A 1 95 ? 12.116 -2.761 -0.209 1.00 50.25 95 ILE A CA 1
ATOM 699 C C . ILE A 1 95 ? 13.527 -3.271 -0.434 1.00 50.25 95 ILE A C 1
ATOM 701 O O . ILE A 1 95 ? 13.795 -4.432 -0.134 1.00 50.25 95 ILE A O 1
ATOM 705 N N . ILE A 1 96 ? 14.432 -2.437 -0.945 1.00 46.19 96 ILE A N 1
ATOM 706 C CA . ILE A 1 96 ? 15.842 -2.805 -1.073 1.00 46.19 96 ILE A CA 1
ATOM 707 C C . ILE A 1 96 ? 16.430 -2.921 0.338 1.00 46.19 96 ILE A C 1
ATOM 709 O O . ILE A 1 96 ? 17.026 -2.002 0.893 1.00 46.19 96 ILE A O 1
ATOM 713 N N . ALA A 1 97 ? 16.189 -4.072 0.953 1.00 38.69 97 ALA A N 1
ATOM 714 C CA . ALA A 1 97 ? 16.517 -4.442 2.320 1.00 38.69 97 ALA A CA 1
ATOM 715 C C . ALA A 1 97 ? 17.952 -4.973 2.416 1.00 38.69 97 ALA A C 1
ATOM 717 O O . ALA A 1 97 ? 18.303 -5.725 3.326 1.00 38.69 97 ALA A O 1
ATOM 718 N N . ASN A 1 98 ? 18.798 -4.642 1.444 1.00 42.31 98 ASN A N 1
ATOM 719 C CA . ASN A 1 98 ? 20.087 -5.278 1.338 1.00 42.31 98 ASN A CA 1
ATOM 720 C C . ASN A 1 98 ? 21.142 -4.511 2.139 1.00 42.31 98 ASN A C 1
ATOM 722 O O . ASN A 1 98 ? 21.811 -3.612 1.643 1.00 42.31 98 ASN A O 1
ATOM 726 N N . GLY A 1 99 ? 21.385 -4.955 3.372 1.00 40.09 99 GLY A N 1
ATOM 727 C CA . GLY A 1 99 ? 22.593 -4.577 4.110 1.00 40.09 99 GLY A CA 1
ATOM 728 C C . GLY A 1 99 ? 23.902 -5.039 3.440 1.00 40.09 99 GLY A C 1
ATOM 729 O O . GLY A 1 99 ? 24.973 -4.666 3.909 1.00 40.09 99 GLY A O 1
ATOM 730 N N . ARG A 1 100 ? 23.855 -5.855 2.368 1.00 40.34 100 ARG A N 1
ATOM 731 C CA . ARG A 1 100 ? 25.018 -6.287 1.561 1.00 40.34 100 ARG A CA 1
ATOM 732 C C . ARG A 1 100 ? 25.293 -5.416 0.333 1.00 40.34 100 ARG A C 1
ATOM 734 O O . ARG A 1 100 ? 26.401 -5.511 -0.192 1.00 40.34 100 ARG A O 1
ATOM 741 N N . SER A 1 101 ? 24.399 -4.518 -0.092 1.00 43.66 101 SER A N 1
ATOM 742 C CA . SER A 1 101 ? 24.785 -3.366 -0.933 1.00 43.66 101 SER A CA 1
ATOM 743 C C . SER A 1 101 ? 25.357 -2.254 -0.040 1.00 43.66 101 SER A C 1
ATOM 745 O O . SER A 1 101 ? 25.038 -1.077 -0.146 1.00 43.66 101 SER A O 1
ATOM 747 N N . SER A 1 102 ? 26.271 -2.648 0.850 1.00 38.12 102 SER A N 1
ATOM 748 C CA . SER A 1 102 ? 26.970 -1.851 1.864 1.00 38.12 102 SER A CA 1
ATOM 749 C C . SER A 1 102 ? 27.989 -0.855 1.290 1.00 38.12 102 SER A C 1
ATOM 751 O O . SER A 1 102 ? 28.959 -0.521 1.962 1.00 38.12 102 SER A O 1
ATOM 753 N N . ASN A 1 103 ? 27.847 -0.452 0.025 1.00 41.91 103 ASN A N 1
ATOM 754 C CA . ASN A 1 103 ? 28.792 0.445 -0.649 1.00 41.91 103 ASN A CA 1
ATOM 755 C C . ASN A 1 103 ? 28.235 1.862 -0.842 1.00 41.91 103 ASN A C 1
ATOM 757 O O . ASN A 1 103 ? 28.923 2.696 -1.427 1.00 41.91 103 ASN A O 1
ATOM 761 N N . PHE A 1 104 ? 27.016 2.129 -0.369 1.00 48.41 104 PHE A N 1
ATOM 762 C CA . PHE A 1 104 ? 26.420 3.459 -0.386 1.00 48.41 104 PHE A CA 1
ATOM 763 C C . PHE A 1 104 ? 26.575 4.152 0.960 1.00 48.41 104 PHE A C 1
ATOM 765 O O . PHE A 1 104 ? 26.410 3.540 2.014 1.00 48.41 104 PHE A O 1
ATOM 772 N N . GLU A 1 105 ? 26.863 5.448 0.888 1.00 52.16 105 GLU A N 1
ATOM 773 C CA . GLU A 1 105 ? 26.812 6.375 2.008 1.00 52.16 105 GLU A CA 1
ATOM 774 C C . GLU A 1 105 ? 25.686 7.385 1.741 1.00 52.16 105 GLU A C 1
ATOM 776 O O . GLU A 1 105 ? 25.833 8.222 0.842 1.00 52.16 105 GLU A O 1
ATOM 781 N N . PRO A 1 106 ? 24.561 7.317 2.481 1.00 52.38 106 PRO A N 1
ATOM 782 C CA . PRO A 1 106 ? 24.251 6.348 3.540 1.00 52.38 106 PRO A CA 1
ATOM 783 C C . PRO A 1 106 ? 23.763 4.981 2.999 1.00 52.38 106 PRO A C 1
ATOM 785 O O . PRO A 1 106 ? 23.218 4.914 1.893 1.00 52.38 106 PRO A O 1
ATOM 788 N N . PRO A 1 107 ? 23.907 3.890 3.778 1.00 54.16 107 PRO A N 1
ATOM 789 C CA . PRO A 1 107 ? 23.387 2.572 3.415 1.00 54.16 107 PRO A CA 1
ATOM 790 C C . PRO A 1 107 ? 21.858 2.578 3.284 1.00 54.16 107 PRO A C 1
ATOM 792 O O . PRO A 1 107 ? 21.166 3.353 3.948 1.00 54.16 107 PRO A O 1
ATOM 795 N N . CYS A 1 108 ? 21.319 1.684 2.451 1.00 54.28 108 CYS A N 1
ATOM 796 C CA . CYS A 1 108 ? 19.874 1.547 2.285 1.00 54.28 108 CYS A CA 1
ATOM 797 C C . CYS A 1 108 ? 19.202 1.099 3.598 1.00 54.28 108 CYS A C 1
ATOM 799 O O . CYS A 1 108 ? 19.711 0.200 4.276 1.00 54.28 108 CYS A O 1
ATOM 801 N N . PRO A 1 109 ? 18.072 1.719 3.985 1.00 56.50 109 PRO A N 1
ATOM 802 C CA . PRO A 1 109 ? 17.379 1.381 5.219 1.00 56.50 109 PRO A CA 1
ATOM 803 C C . PRO A 1 109 ? 16.777 -0.027 5.136 1.00 56.50 109 PRO A C 1
ATOM 805 O O . PRO A 1 109 ? 16.057 -0.360 4.197 1.00 56.50 109 PRO A O 1
ATOM 808 N N . LEU A 1 110 ? 17.030 -0.850 6.157 1.00 62.00 110 LEU A N 1
ATOM 809 C CA . LEU A 1 110 ? 16.351 -2.134 6.331 1.00 62.00 110 LEU A CA 1
ATOM 810 C C . LEU A 1 110 ? 14.930 -1.884 6.847 1.00 62.00 110 LEU A C 1
ATOM 812 O O . LEU A 1 110 ? 14.711 -1.742 8.052 1.00 62.00 110 LEU A O 1
ATOM 816 N N . VAL A 1 111 ? 13.959 -1.821 5.942 1.00 68.50 111 VAL A N 1
ATOM 817 C CA . VAL A 1 111 ? 12.556 -1.608 6.307 1.00 68.50 111 VAL A CA 1
ATOM 818 C C . VAL A 1 111 ? 11.844 -2.954 6.403 1.00 68.50 111 VAL A C 1
ATOM 820 O O . VAL A 1 111 ? 11.534 -3.590 5.402 1.00 68.50 111 VAL A O 1
ATOM 823 N N . GLN A 1 112 ? 11.581 -3.387 7.633 1.00 75.94 112 GLN A N 1
ATOM 824 C CA . GLN A 1 112 ? 10.782 -4.587 7.909 1.00 75.94 112 GLN A CA 1
ATOM 825 C C . GLN A 1 112 ? 9.303 -4.261 8.097 1.00 75.94 112 GLN A C 1
ATOM 827 O O . GLN A 1 112 ? 8.455 -5.102 7.837 1.00 75.94 112 GLN A O 1
ATOM 832 N N . ASN A 1 113 ? 8.999 -3.035 8.527 1.00 83.38 113 ASN A N 1
ATOM 833 C CA . ASN A 1 113 ? 7.641 -2.577 8.768 1.00 83.38 113 ASN A CA 1
ATOM 834 C C . ASN A 1 113 ? 7.480 -1.133 8.297 1.00 83.38 113 ASN A C 1
ATOM 836 O O . ASN A 1 113 ? 8.362 -0.302 8.527 1.00 83.38 113 ASN A O 1
ATOM 840 N N . VAL A 1 114 ? 6.318 -0.820 7.728 1.00 88.06 114 VAL A N 1
ATOM 841 C CA . VAL A 1 114 ? 5.858 0.562 7.540 1.00 88.06 114 VAL A CA 1
ATOM 842 C C . VAL A 1 114 ? 4.654 0.785 8.445 1.00 88.06 114 VAL A C 1
ATOM 844 O O . VAL A 1 114 ? 3.595 0.197 8.242 1.00 88.06 114 VAL A O 1
ATOM 847 N N . TYR A 1 115 ? 4.851 1.613 9.468 1.00 93.69 115 TYR A N 1
ATOM 848 C CA . TYR A 1 115 ? 3.865 1.870 10.515 1.00 93.69 115 TYR A CA 1
ATOM 849 C C . TYR A 1 115 ? 2.808 2.889 10.091 1.00 93.69 115 TYR A C 1
ATOM 851 O O . TYR A 1 115 ? 3.040 3.699 9.188 1.00 93.69 115 TYR A O 1
ATOM 859 N N . ALA A 1 116 ? 1.678 2.865 10.796 1.00 97.00 116 ALA A N 1
ATOM 860 C CA . ALA A 1 116 ? 0.625 3.854 10.655 1.00 97.00 116 ALA A CA 1
ATOM 861 C C . ALA A 1 116 ? 1.116 5.274 10.956 1.00 97.00 116 ALA A C 1
ATOM 863 O O . ALA A 1 116 ? 2.028 5.512 11.753 1.00 97.00 116 ALA A O 1
ATOM 864 N N . ASP A 1 117 ? 0.469 6.228 10.301 1.00 95.81 117 ASP A N 1
ATOM 865 C CA . ASP A 1 117 ? 0.797 7.646 10.329 1.00 95.81 117 ASP A CA 1
ATOM 866 C C . ASP A 1 117 ? 0.578 8.238 11.735 1.00 95.81 117 ASP A C 1
ATOM 868 O O . ASP A 1 117 ? 1.352 9.078 12.203 1.00 95.81 117 ASP A O 1
ATOM 872 N N . ALA A 1 118 ? -0.461 7.762 12.429 1.00 96.75 118 ALA A N 1
ATOM 873 C CA . ALA A 1 118 ? -0.834 8.142 13.788 1.00 96.75 118 ALA A CA 1
ATOM 874 C C . ALA A 1 118 ? -1.617 7.019 14.490 1.00 96.75 118 ALA A C 1
ATOM 876 O O . ALA A 1 118 ? -1.920 5.982 13.895 1.00 96.75 118 ALA A O 1
ATOM 877 N N . ASN A 1 119 ? -1.928 7.226 15.770 1.00 96.75 119 ASN A N 1
ATOM 878 C CA . ASN A 1 119 ? -2.814 6.336 16.518 1.00 96.75 119 ASN A CA 1
ATOM 879 C C . ASN A 1 119 ? -4.219 6.353 15.903 1.00 96.75 119 ASN A C 1
ATOM 881 O O . ASN A 1 119 ? -4.570 7.311 15.209 1.00 96.75 119 ASN A O 1
ATOM 885 N N . THR A 1 120 ? -5.029 5.328 16.171 1.00 97.12 120 THR A N 1
ATOM 886 C CA . THR A 1 120 ? -6.429 5.361 15.730 1.00 97.12 120 THR A CA 1
ATOM 887 C C . THR A 1 120 ? -7.197 6.500 16.391 1.00 97.12 120 THR A C 1
ATOM 889 O O . THR A 1 120 ? -7.051 6.757 17.589 1.00 97.12 120 THR A O 1
ATOM 892 N N . ASP A 1 121 ? -8.015 7.191 15.603 1.00 95.94 121 ASP A N 1
ATOM 893 C CA . ASP A 1 121 ? -8.898 8.252 16.082 1.00 95.94 121 ASP A CA 1
ATOM 894 C C . ASP A 1 121 ? -10.166 7.696 16.764 1.00 95.94 121 ASP A C 1
ATOM 896 O O . ASP A 1 121 ? -10.351 6.485 16.894 1.00 95.94 121 ASP A O 1
ATOM 900 N N . ALA A 1 122 ? -11.075 8.586 17.177 1.00 96.19 122 ALA A N 1
ATOM 901 C CA . ALA A 1 122 ? -12.345 8.236 17.824 1.00 96.19 122 ALA A CA 1
ATOM 902 C C . ALA A 1 122 ? -13.278 7.348 16.974 1.00 96.19 122 ALA A C 1
ATOM 904 O O . ALA A 1 122 ? -14.249 6.790 17.486 1.00 96.19 122 ALA A O 1
ATOM 905 N N . THR A 1 123 ? -13.012 7.215 15.672 1.00 96.19 123 THR A N 1
ATOM 906 C CA . THR A 1 123 ? -13.741 6.320 14.762 1.00 96.19 123 THR A CA 1
ATOM 907 C C . THR A 1 123 ? -13.032 4.982 14.554 1.00 96.19 123 THR A C 1
ATOM 909 O O . THR A 1 123 ? -13.516 4.148 13.790 1.00 96.19 123 THR A O 1
ATOM 912 N N . GLY A 1 124 ? -11.908 4.756 15.240 1.00 97.06 124 GLY A N 1
ATOM 913 C CA . GLY A 1 124 ? -11.057 3.586 15.056 1.00 97.06 124 GLY A CA 1
ATOM 914 C C . GLY A 1 124 ? -10.216 3.654 13.784 1.00 97.06 124 GLY A C 1
ATOM 915 O O . GLY A 1 124 ? -9.724 2.622 13.331 1.00 97.06 124 GLY A O 1
ATOM 916 N N . THR A 1 125 ? -10.060 4.839 13.188 1.00 97.62 125 THR A N 1
ATOM 917 C CA . THR A 1 125 ? -9.414 5.001 11.884 1.00 97.62 125 THR A CA 1
ATOM 918 C C . THR A 1 125 ? -7.978 5.486 12.029 1.00 97.62 125 THR A C 1
ATOM 920 O O . THR A 1 125 ? -7.684 6.379 12.821 1.00 97.62 125 THR A O 1
ATOM 923 N N . THR A 1 126 ? -7.078 4.929 11.224 1.00 97.69 126 THR A N 1
ATOM 924 C CA . THR A 1 126 ? -5.759 5.504 10.937 1.00 97.69 126 THR A CA 1
ATOM 925 C C . THR A 1 126 ? -5.391 5.265 9.472 1.00 97.69 126 THR A C 1
ATOM 927 O O . THR A 1 126 ? -6.141 4.641 8.720 1.00 97.69 126 THR A O 1
ATOM 930 N N . TYR A 1 127 ? -4.232 5.756 9.052 1.00 97.69 127 TYR A N 1
ATOM 931 C CA . TYR A 1 127 ? -3.728 5.607 7.694 1.00 97.69 127 TYR A CA 1
ATOM 932 C C . TYR A 1 127 ? -2.320 5.039 7.712 1.00 97.69 127 TYR A C 1
ATOM 934 O O . TYR A 1 127 ? -1.559 5.284 8.645 1.00 97.69 127 TYR A O 1
ATOM 942 N N . ILE A 1 128 ? -1.969 4.312 6.659 1.00 95.81 128 ILE A N 1
ATOM 943 C CA . ILE A 1 128 ? -0.576 4.053 6.310 1.00 95.81 128 ILE A CA 1
ATOM 944 C C . ILE A 1 128 ? -0.344 4.666 4.934 1.00 95.81 128 ILE A C 1
ATOM 946 O O . ILE A 1 128 ? -0.777 4.112 3.919 1.00 95.81 128 ILE A O 1
ATOM 950 N N . THR A 1 129 ? 0.315 5.822 4.903 1.00 93.31 129 THR A N 1
ATOM 951 C CA . THR A 1 129 ? 0.634 6.526 3.655 1.00 93.31 129 THR A CA 1
ATOM 952 C C . THR A 1 129 ? 1.956 6.028 3.101 1.00 93.31 129 THR A C 1
ATOM 954 O O . THR A 1 129 ? 2.967 6.083 3.800 1.00 93.31 129 THR A O 1
ATOM 957 N N . PHE A 1 130 ? 1.989 5.545 1.854 1.00 88.44 130 PHE A N 1
ATOM 958 C CA . PHE A 1 130 ? 3.159 4.815 1.341 1.00 88.44 130 PHE A CA 1
ATOM 959 C C . PHE A 1 130 ? 4.403 5.700 1.239 1.00 88.44 130 PHE A C 1
ATOM 961 O O . PHE A 1 130 ? 5.484 5.287 1.660 1.00 88.44 130 PHE A O 1
ATOM 968 N N . ALA A 1 131 ? 4.214 6.955 0.818 1.00 84.88 131 ALA A N 1
ATOM 969 C CA . ALA A 1 131 ? 5.263 7.968 0.738 1.00 84.88 131 ALA A CA 1
ATOM 970 C C . ALA A 1 131 ? 5.950 8.250 2.085 1.00 84.88 131 ALA A C 1
ATOM 972 O O . ALA A 1 131 ? 7.087 8.706 2.107 1.00 84.88 131 ALA A O 1
ATOM 973 N N . GLY A 1 132 ? 5.266 8.004 3.203 1.00 87.19 132 GLY A N 1
ATOM 974 C CA . GLY A 1 132 ? 5.498 8.704 4.464 1.00 87.19 132 GLY A CA 1
ATOM 975 C C . GLY A 1 132 ? 4.380 9.706 4.732 1.00 87.19 132 GLY A C 1
ATOM 976 O O . GLY A 1 132 ? 3.561 9.985 3.855 1.00 87.19 132 GLY A O 1
ATOM 977 N N . ALA A 1 133 ? 4.321 10.233 5.952 1.00 89.75 133 ALA A N 1
ATOM 978 C CA . ALA A 1 133 ? 3.187 11.030 6.400 1.00 89.75 133 ALA A CA 1
ATOM 979 C C . ALA A 1 133 ? 3.595 12.291 7.152 1.00 89.75 133 ALA A C 1
ATOM 981 O O . ALA A 1 133 ? 4.574 12.317 7.904 1.00 89.75 133 ALA A O 1
ATOM 982 N N . ASN A 1 134 ? 2.789 13.337 6.990 1.00 87.88 134 ASN A N 1
ATOM 983 C CA . ASN A 1 134 ? 2.857 14.518 7.834 1.00 87.88 134 ASN A CA 1
ATOM 984 C C . ASN A 1 134 ? 2.378 14.166 9.251 1.00 87.88 134 ASN A C 1
ATOM 986 O O . ASN A 1 134 ? 1.210 13.845 9.452 1.00 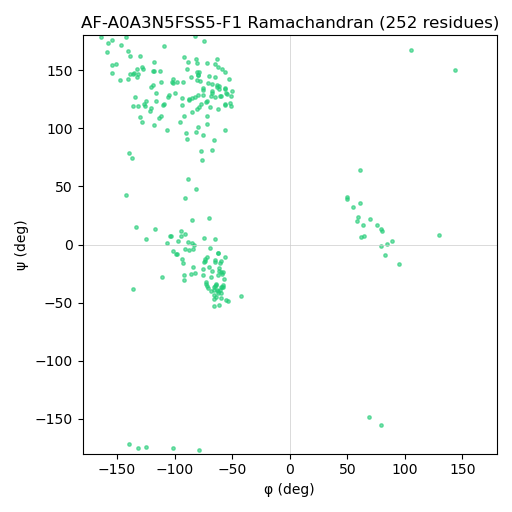87.88 134 ASN A O 1
ATOM 990 N N . SER A 1 135 ? 3.247 14.302 10.254 1.00 85.38 135 SER A N 1
ATOM 991 C CA . SER A 1 135 ? 2.907 13.996 11.653 1.00 85.38 135 SER A CA 1
ATOM 992 C C . SER A 1 135 ? 1.772 14.852 12.226 1.00 85.38 135 SER A C 1
ATOM 994 O O . SER A 1 135 ? 1.131 14.448 13.191 1.00 85.38 135 SER A O 1
ATOM 996 N N . SER A 1 136 ? 1.524 16.030 11.648 1.00 89.62 136 SER A N 1
ATOM 997 C CA . SER A 1 136 ? 0.420 16.919 12.027 1.00 89.62 136 SER A CA 1
ATOM 998 C C . SER A 1 136 ? -0.845 16.687 11.198 1.00 89.62 136 SER A C 1
ATOM 1000 O O . SER A 1 136 ? -1.907 17.157 11.589 1.00 89.62 136 SER A O 1
ATOM 1002 N N . ASN A 1 137 ? -0.745 15.987 10.061 1.00 91.12 137 ASN A N 1
ATOM 1003 C CA . ASN A 1 137 ? -1.864 15.692 9.162 1.00 91.12 137 ASN A CA 1
ATOM 1004 C C . ASN A 1 137 ? -1.754 14.243 8.633 1.00 91.12 137 ASN A C 1
ATOM 1006 O O . ASN A 1 137 ? -1.294 14.047 7.504 1.00 91.12 137 ASN A O 1
ATOM 1010 N N . PRO A 1 138 ? -2.142 13.228 9.430 1.00 92.94 138 PRO A N 1
ATOM 1011 C CA . PRO A 1 138 ? -2.129 11.824 9.008 1.00 92.94 138 PRO A CA 1
ATOM 1012 C C . PRO A 1 138 ? -2.893 11.610 7.692 1.00 92.94 138 PRO A C 1
ATOM 1014 O O . PRO A 1 138 ? -3.908 12.266 7.453 1.00 92.94 138 PRO A O 1
ATOM 1017 N N . GLY A 1 139 ? -2.406 10.726 6.819 1.00 90.31 139 GLY A N 1
ATOM 1018 C CA . GLY A 1 139 ? -2.966 10.518 5.478 1.00 90.31 139 GLY A CA 1
ATOM 1019 C C . GLY A 1 139 ? -2.490 11.515 4.409 1.00 90.31 139 GLY A C 1
ATOM 1020 O O . GLY A 1 139 ? -2.769 11.315 3.225 1.00 90.31 139 GLY A O 1
ATOM 1021 N N . VAL A 1 140 ? -1.775 12.584 4.786 1.00 91.56 140 VAL A N 1
ATOM 1022 C CA . VAL A 1 140 ? -1.136 13.512 3.838 1.00 91.56 140 VAL A CA 1
ATOM 1023 C C . VAL A 1 140 ? 0.303 13.076 3.596 1.00 91.56 140 VAL A C 1
ATOM 1025 O O . VAL A 1 140 ? 1.115 13.057 4.526 1.00 91.56 140 VAL A O 1
ATOM 1028 N N . ALA A 1 141 ? 0.622 12.768 2.338 1.00 88.81 141 ALA A N 1
ATOM 1029 C CA . ALA A 1 141 ? 1.934 12.277 1.955 1.00 88.81 141 ALA A CA 1
ATOM 1030 C C . ALA A 1 141 ? 3.020 13.328 2.187 1.00 88.81 141 ALA A C 1
ATOM 1032 O O . ALA A 1 141 ? 2.956 14.455 1.695 1.00 88.81 141 ALA A O 1
ATOM 1033 N N . VAL A 1 142 ? 4.051 12.916 2.916 1.00 86.19 142 VAL A N 1
ATOM 1034 C CA . VAL A 1 142 ? 5.335 13.608 3.008 1.00 86.19 142 VAL A CA 1
ATOM 1035 C C . VAL A 1 142 ? 6.395 12.541 2.862 1.00 86.19 142 VAL A C 1
ATOM 1037 O O . VAL A 1 142 ? 6.365 11.553 3.589 1.00 86.19 142 VAL A O 1
ATOM 1040 N N . ARG A 1 143 ? 7.324 12.744 1.930 1.00 81.50 143 ARG A N 1
ATOM 1041 C CA . ARG A 1 143 ? 8.405 11.799 1.666 1.00 81.50 143 ARG A CA 1
ATOM 1042 C C . ARG A 1 143 ? 9.147 11.431 2.955 1.00 81.50 143 ARG A C 1
ATOM 1044 O O . ARG A 1 143 ? 9.732 12.297 3.607 1.00 81.50 143 ARG A O 1
ATOM 1051 N N . ASP A 1 144 ? 9.172 10.144 3.274 1.00 79.56 144 ASP A N 1
ATOM 1052 C CA . ASP A 1 144 ? 10.020 9.561 4.306 1.00 79.56 144 ASP A CA 1
ATOM 1053 C C . ASP A 1 144 ? 11.337 9.103 3.659 1.00 79.56 144 ASP A C 1
ATOM 1055 O O . ASP A 1 144 ? 11.333 8.144 2.882 1.00 79.56 144 ASP A O 1
ATOM 1059 N N . PRO A 1 145 ? 12.472 9.768 3.951 1.00 72.56 145 PRO A N 1
ATOM 1060 C CA . PRO A 1 145 ? 13.764 9.413 3.370 1.00 72.56 145 PRO A CA 1
ATOM 1061 C C . PRO A 1 145 ? 14.269 8.030 3.789 1.00 72.56 145 PRO A C 1
ATOM 1063 O O . PRO A 1 145 ? 15.205 7.528 3.174 1.00 72.56 145 PRO A O 1
ATOM 1066 N N . ASN A 1 146 ? 13.671 7.417 4.814 1.00 71.62 146 ASN A N 1
ATOM 1067 C CA . ASN A 1 146 ? 14.026 6.078 5.275 1.00 71.62 146 ASN A CA 1
ATOM 1068 C C . ASN A 1 146 ? 13.145 4.986 4.657 1.00 71.62 146 ASN A C 1
ATOM 1070 O O . A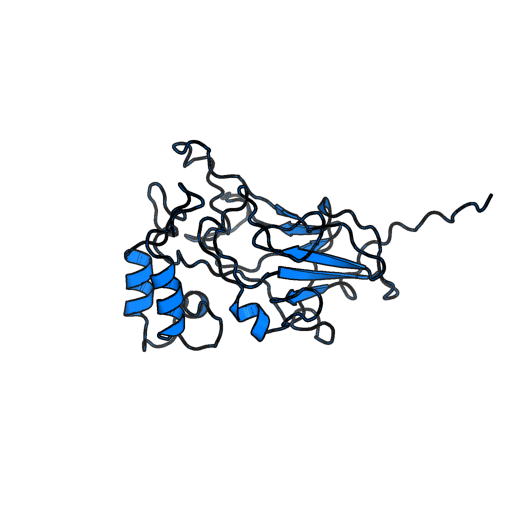SN A 1 146 ? 13.243 3.829 5.060 1.00 71.62 146 ASN A O 1
ATOM 1074 N N . ARG A 1 147 ? 12.283 5.329 3.696 1.00 75.12 147 ARG A N 1
ATOM 1075 C CA . ARG A 1 147 ? 11.505 4.365 2.919 1.00 75.12 147 ARG A CA 1
ATOM 1076 C C . ARG A 1 147 ? 12.044 4.334 1.501 1.00 75.12 147 ARG A C 1
ATOM 1078 O O . ARG A 1 147 ? 12.040 5.346 0.810 1.00 75.12 147 ARG A O 1
ATOM 1085 N N . LYS A 1 148 ? 12.484 3.157 1.081 1.00 69.06 148 LYS A N 1
ATOM 1086 C CA . LYS A 1 148 ? 12.756 2.814 -0.314 1.00 69.06 148 LYS A CA 1
ATOM 1087 C C . LYS A 1 148 ? 11.824 1.673 -0.676 1.00 69.06 148 LYS A C 1
ATOM 1089 O O . LYS A 1 148 ? 11.481 0.895 0.206 1.00 69.06 148 LYS A O 1
ATOM 1094 N N . TRP A 1 149 ? 11.405 1.571 -1.923 1.00 71.94 149 TRP A N 1
ATOM 1095 C CA . TRP A 1 149 ? 10.543 0.486 -2.376 1.00 71.94 149 TRP A CA 1
ATOM 1096 C C . TRP A 1 149 ? 11.292 -0.344 -3.406 1.00 71.94 149 TRP A C 1
ATOM 1098 O O . TRP A 1 149 ? 11.879 0.193 -4.329 1.00 71.94 149 TRP A O 1
ATOM 1108 N N . GLY A 1 150 ? 11.295 -1.654 -3.239 1.00 65.06 150 GLY A N 1
ATOM 1109 C CA . GLY A 1 150 ? 11.854 -2.617 -4.180 1.00 65.06 150 GLY A CA 1
ATOM 1110 C C . GLY A 1 150 ? 10.747 -3.260 -5.004 1.00 65.06 150 GLY A C 1
ATOM 1111 O O . GLY A 1 150 ? 9.573 -2.885 -4.894 1.00 65.06 150 GLY A O 1
ATOM 1112 N N . HIS A 1 151 ? 11.116 -4.228 -5.831 1.00 61.81 151 HIS A N 1
ATOM 1113 C CA . HIS A 1 151 ? 10.138 -5.062 -6.510 1.00 61.81 151 HIS A CA 1
ATOM 1114 C C . HIS A 1 151 ? 9.430 -5.964 -5.495 1.00 61.81 151 HIS A C 1
ATOM 1116 O O . HIS A 1 151 ? 10.080 -6.667 -4.730 1.00 61.81 151 HIS A O 1
ATOM 1122 N N . TYR A 1 152 ? 8.099 -5.964 -5.487 1.00 60.62 152 TYR A N 1
ATOM 1123 C CA . TYR A 1 152 ? 7.329 -6.907 -4.686 1.00 60.62 152 TYR A CA 1
ATOM 1124 C C . TYR A 1 152 ? 6.367 -7.672 -5.566 1.00 60.62 152 TYR A C 1
ATOM 1126 O O . TYR A 1 152 ? 5.519 -7.059 -6.205 1.00 60.62 152 TYR A O 1
ATOM 1134 N N . ASP A 1 153 ? 6.464 -8.994 -5.546 1.00 57.12 153 ASP A N 1
ATOM 1135 C CA . ASP A 1 153 ? 5.665 -9.889 -6.378 1.00 57.12 153 ASP A CA 1
ATOM 1136 C C . ASP A 1 153 ? 4.508 -10.571 -5.613 1.00 57.12 153 ASP A C 1
ATOM 1138 O O . ASP A 1 153 ? 3.813 -11.434 -6.156 1.00 57.12 153 ASP A O 1
ATOM 1142 N N . SER A 1 154 ? 4.253 -10.192 -4.353 1.00 62.28 154 SER A N 1
ATOM 1143 C CA . SER A 1 154 ? 3.288 -10.882 -3.483 1.00 62.28 154 SER A CA 1
ATOM 1144 C C . SER A 1 154 ? 2.298 -9.947 -2.761 1.00 62.28 154 SER A C 1
ATOM 1146 O O . SER A 1 154 ? 2.156 -8.771 -3.092 1.00 62.28 154 SER A O 1
ATOM 1148 N N . LEU A 1 155 ? 1.468 -10.506 -1.874 1.00 79.25 155 LEU A N 1
ATOM 1149 C CA . LEU A 1 155 ? 0.478 -9.785 -1.058 1.00 79.25 155 LEU A CA 1
ATOM 1150 C C . LEU A 1 155 ? 1.180 -9.134 0.132 1.00 79.25 155 LEU A C 1
ATOM 1152 O O . LEU A 1 155 ? 1.855 -9.848 0.862 1.00 79.25 155 LEU A O 1
ATOM 1156 N N . ILE A 1 156 ? 0.979 -7.832 0.363 1.00 84.19 156 ILE A N 1
ATOM 1157 C CA . ILE A 1 156 ? 1.540 -7.124 1.526 1.00 84.19 156 ILE A CA 1
ATOM 1158 C C . ILE A 1 156 ? 0.587 -7.310 2.718 1.00 84.19 156 ILE A C 1
ATOM 1160 O O . ILE A 1 156 ? -0.541 -6.804 2.670 1.00 84.19 156 ILE A O 1
ATOM 1164 N N . PRO A 1 157 ? 0.990 -8.010 3.794 1.00 89.19 157 PRO A N 1
ATOM 1165 C CA . PRO A 1 157 ? 0.162 -8.167 4.983 1.00 89.19 157 PRO A CA 1
ATOM 1166 C C . PRO A 1 157 ? -0.020 -6.838 5.720 1.00 89.19 157 PRO A C 1
ATOM 1168 O O . PRO A 1 157 ? 0.940 -6.093 5.927 1.00 89.19 157 PRO A O 1
ATOM 1171 N N . VAL A 1 158 ? -1.247 -6.581 6.176 1.00 94.25 158 VAL A N 1
ATOM 1172 C CA . VAL A 1 158 ? -1.580 -5.457 7.061 1.00 94.25 158 VAL A CA 1
ATOM 1173 C C . VAL A 1 158 ? -1.917 -6.021 8.433 1.00 94.25 158 VAL A C 1
ATOM 1175 O O . VAL A 1 158 ? -2.842 -6.822 8.563 1.00 94.25 158 VAL A O 1
ATOM 1178 N N . ILE A 1 159 ? -1.162 -5.621 9.451 1.00 95.81 159 ILE A N 1
ATOM 1179 C CA . ILE A 1 159 ? -1.285 -6.142 10.814 1.00 95.81 159 ILE A CA 1
ATOM 1180 C C . ILE A 1 159 ? -1.661 -5.006 11.759 1.00 95.81 159 ILE A C 1
ATOM 1182 O O . ILE A 1 159 ? -1.091 -3.920 11.673 1.00 95.81 159 ILE A O 1
ATOM 1186 N N . ALA A 1 160 ? -2.594 -5.264 12.674 1.00 97.06 160 ALA A N 1
ATOM 1187 C CA . ALA A 1 160 ? -2.948 -4.371 13.772 1.00 97.06 160 ALA A CA 1
ATOM 1188 C C . ALA A 1 160 ? -3.003 -5.153 15.089 1.00 97.06 160 ALA A C 1
ATOM 1190 O O . ALA A 1 160 ? -3.777 -6.096 15.214 1.00 97.06 160 ALA A O 1
ATOM 1191 N N . ASP A 1 161 ? -2.161 -4.785 16.055 1.00 94.25 161 ASP A N 1
ATOM 1192 C CA . ASP A 1 161 ? -2.039 -5.437 17.370 1.00 94.25 161 ASP A CA 1
ATOM 1193 C C . ASP A 1 161 ? -1.893 -6.974 17.275 1.00 94.25 161 ASP A C 1
ATOM 1195 O O . ASP A 1 161 ? -2.512 -7.752 17.996 1.00 94.25 161 ASP A O 1
ATOM 1199 N N . GLY A 1 162 ? -1.101 -7.431 16.297 1.00 92.12 162 GLY A N 1
ATOM 1200 C CA . GLY A 1 162 ? -0.874 -8.856 16.021 1.00 92.12 162 GLY A CA 1
ATOM 1201 C C . GLY A 1 162 ? -1.986 -9.560 15.232 1.00 92.12 162 GLY A C 1
ATOM 1202 O O . GLY A 1 162 ? -1.835 -10.736 14.900 1.00 92.12 162 GLY A O 1
ATOM 1203 N N . VAL A 1 163 ? -3.070 -8.865 14.886 1.00 95.38 163 VAL A N 1
ATOM 1204 C CA . VAL A 1 163 ? -4.175 -9.391 14.075 1.00 95.38 163 VAL A CA 1
ATOM 1205 C C . VAL A 1 163 ? -3.946 -9.062 12.602 1.00 95.38 163 VAL A C 1
ATOM 1207 O O . VAL A 1 163 ? -3.763 -7.901 12.239 1.00 95.38 163 VAL A O 1
ATOM 1210 N N . LEU A 1 164 ? -3.974 -10.084 11.742 1.00 95.00 164 LEU A N 1
ATOM 1211 C CA . LEU A 1 164 ? -3.956 -9.906 10.289 1.00 95.00 164 LEU A CA 1
ATOM 1212 C C . LEU A 1 164 ? -5.310 -9.363 9.823 1.00 95.00 164 LEU A C 1
ATOM 1214 O O . LEU A 1 164 ? -6.345 -9.998 10.035 1.00 95.00 164 LEU A O 1
ATOM 1218 N N . LEU A 1 165 ? -5.293 -8.211 9.162 1.00 97.19 165 LEU A N 1
ATOM 1219 C CA . LEU A 1 165 ? -6.487 -7.587 8.607 1.00 97.19 165 LEU A CA 1
ATOM 1220 C C . LEU A 1 165 ? -6.747 -8.076 7.183 1.00 97.19 165 LEU A C 1
ATOM 1222 O O . LEU A 1 165 ? -5.820 -8.377 6.429 1.00 97.19 165 LEU A O 1
ATOM 1226 N N . LEU A 1 166 ? -8.021 -8.097 6.793 1.00 96.75 166 LEU A N 1
ATOM 1227 C CA . LEU A 1 166 ? -8.426 -8.359 5.414 1.00 96.75 166 LEU A CA 1
ATOM 1228 C C . LEU A 1 166 ? -8.785 -7.050 4.711 1.00 96.75 166 LEU A C 1
ATOM 1230 O O . LEU A 1 166 ? -9.375 -6.143 5.304 1.00 96.75 166 LEU A O 1
ATOM 1234 N N . GLY A 1 167 ? -8.435 -6.962 3.430 1.00 97.19 167 GLY A N 1
ATOM 1235 C CA . GLY A 1 167 ? -8.713 -5.785 2.622 1.00 97.19 167 GLY A CA 1
ATOM 1236 C C . GLY A 1 167 ? -10.157 -5.748 2.136 1.00 97.19 167 GLY A C 1
ATOM 1237 O O . GLY A 1 167 ? -10.746 -6.781 1.808 1.00 97.19 167 GLY A O 1
ATOM 1238 N N . ARG A 1 168 ? -10.699 -4.538 2.042 1.00 97.81 168 ARG A N 1
ATOM 1239 C CA . ARG A 1 168 ? -11.914 -4.194 1.300 1.00 97.81 168 ARG A CA 1
ATOM 1240 C C . ARG A 1 168 ? -11.551 -3.190 0.202 1.00 97.81 168 ARG A C 1
ATOM 1242 O O . ARG A 1 168 ? -10.632 -2.396 0.382 1.00 97.81 168 ARG A O 1
ATOM 1249 N N . LEU A 1 169 ? -12.251 -3.181 -0.928 1.00 95.81 169 LEU A N 1
ATOM 1250 C CA . LEU A 1 169 ? -12.106 -2.118 -1.932 1.00 95.81 169 LEU A CA 1
ATOM 1251 C C . LEU A 1 169 ? -12.748 -0.817 -1.435 1.00 95.81 169 LEU A C 1
ATOM 1253 O O . LEU A 1 169 ? -12.256 0.266 -1.730 1.00 95.81 169 LEU A O 1
ATOM 1257 N N . THR A 1 170 ? -13.832 -0.903 -0.666 1.00 96.88 170 THR A N 1
ATOM 1258 C CA . THR A 1 170 ? -14.510 0.265 -0.076 1.00 96.88 170 THR A CA 1
ATOM 1259 C C . THR A 1 170 ? -14.969 -0.035 1.349 1.00 96.88 170 THR A C 1
ATOM 1261 O O . THR A 1 170 ? -15.015 -1.195 1.748 1.00 96.88 170 THR A O 1
ATOM 1264 N N . ASP A 1 171 ? -15.357 0.983 2.124 1.00 95.25 171 ASP A N 1
ATOM 1265 C CA . ASP A 1 171 ? -15.858 0.774 3.496 1.00 95.25 171 ASP A CA 1
ATOM 1266 C C . ASP A 1 171 ? -17.087 -0.149 3.550 1.00 95.25 171 ASP A C 1
ATOM 1268 O O . ASP A 1 171 ? -17.223 -0.950 4.472 1.00 95.25 171 ASP A O 1
ATOM 1272 N N . ALA A 1 172 ? -17.951 -0.076 2.533 1.00 95.12 172 ALA A N 1
ATOM 1273 C CA . ALA A 1 172 ? -19.133 -0.929 2.384 1.00 95.12 172 ALA A CA 1
ATOM 1274 C C . ALA A 1 172 ? -18.836 -2.286 1.712 1.00 95.12 172 ALA A C 1
ATOM 1276 O O . ALA A 1 172 ? -19.757 -3.063 1.463 1.00 95.12 172 ALA A O 1
ATOM 1277 N N . GLY A 1 173 ? -17.572 -2.543 1.375 1.00 94.94 173 GLY A N 1
ATOM 1278 C CA . GLY A 1 173 ? -17.113 -3.739 0.684 1.00 94.94 173 GLY A CA 1
ATOM 1279 C C . GLY A 1 173 ? -17.074 -4.997 1.552 1.00 94.94 173 GLY A C 1
ATOM 1280 O O . GLY A 1 173 ? -17.303 -4.955 2.764 1.00 94.94 173 GLY A O 1
ATOM 1281 N N . THR A 1 174 ? -16.757 -6.133 0.932 1.00 96.19 174 THR A N 1
ATOM 1282 C CA . THR A 1 174 ? -16.644 -7.431 1.620 1.00 96.19 174 THR A CA 1
ATOM 1283 C C . THR A 1 174 ? -15.208 -7.697 2.063 1.00 96.19 174 THR A C 1
ATOM 1285 O O . THR A 1 174 ? -14.260 -7.431 1.326 1.00 96.19 174 THR A O 1
ATOM 1288 N N . HIS A 1 175 ? -15.019 -8.261 3.260 1.00 95.44 175 HIS A N 1
ATOM 1289 C CA . HIS A 1 175 ? -13.697 -8.688 3.731 1.00 95.44 175 HIS A CA 1
ATOM 1290 C C . HIS A 1 175 ? -13.027 -9.660 2.756 1.00 95.44 175 HIS A C 1
ATOM 1292 O O . HIS A 1 175 ? -13.610 -10.670 2.367 1.00 95.44 175 HIS A O 1
ATOM 1298 N N . GLY A 1 176 ? -11.774 -9.370 2.412 1.00 93.69 176 GLY A N 1
ATOM 1299 C CA . GLY A 1 176 ? -10.948 -10.210 1.548 1.00 93.69 176 GLY A CA 1
ATOM 1300 C C . GLY A 1 176 ? -11.149 -9.968 0.053 1.00 93.69 176 GLY A C 1
ATOM 1301 O O . GLY A 1 176 ? -10.469 -10.607 -0.745 1.00 93.69 176 GLY A O 1
ATOM 1302 N N . GLU A 1 177 ? -12.028 -9.044 -0.352 1.00 95.00 177 GLU A N 1
ATOM 1303 C CA . GLU A 1 177 ? -12.202 -8.694 -1.771 1.00 95.00 177 GLU A CA 1
ATOM 1304 C C . GLU A 1 177 ? -10.999 -7.922 -2.342 1.00 95.00 177 GLU A C 1
ATOM 1306 O O . GLU A 1 177 ? -10.823 -7.861 -3.557 1.00 95.00 177 GLU A O 1
ATOM 1311 N N . TYR A 1 178 ? -10.172 -7.334 -1.471 1.00 93.62 178 TYR A N 1
ATOM 1312 C CA . TYR A 1 178 ? -8.986 -6.577 -1.848 1.00 93.62 178 TYR A CA 1
ATOM 1313 C C . TYR A 1 178 ? -7.718 -7.173 -1.236 1.00 93.62 178 TYR A C 1
ATOM 1315 O O . TYR A 1 178 ? -7.654 -7.488 -0.046 1.00 93.62 178 TYR A O 1
ATOM 1323 N N . VAL A 1 179 ? -6.682 -7.263 -2.066 1.00 90.25 179 VAL A N 1
ATOM 1324 C CA . VAL A 1 179 ? -5.329 -7.667 -1.689 1.00 90.25 179 VAL A CA 1
ATOM 1325 C C . VAL A 1 179 ? -4.398 -6.490 -1.939 1.00 90.25 179 VAL A C 1
ATOM 1327 O O . VAL A 1 179 ? -4.313 -6.004 -3.065 1.00 90.25 179 VAL A O 1
ATOM 1330 N N . LEU A 1 180 ? -3.679 -6.054 -0.903 1.00 89.62 180 LEU A N 1
ATOM 1331 C CA . LEU A 1 180 ? -2.707 -4.976 -1.038 1.00 89.62 180 LEU A CA 1
ATOM 1332 C C . LEU A 1 180 ? -1.482 -5.456 -1.818 1.00 89.62 180 LEU A C 1
ATOM 1334 O O . LEU A 1 180 ? -0.806 -6.403 -1.415 1.00 89.62 180 LEU A O 1
ATOM 1338 N N . ARG A 1 181 ? -1.188 -4.752 -2.909 1.00 85.88 181 ARG A N 1
ATOM 1339 C CA . ARG A 1 181 ? 0.058 -4.844 -3.672 1.00 85.88 181 ARG A CA 1
ATOM 1340 C C . ARG A 1 181 ? 0.478 -3.434 -4.058 1.00 85.88 181 ARG A C 1
ATOM 1342 O O . ARG A 1 181 ? -0.382 -2.584 -4.283 1.00 85.88 181 ARG A O 1
ATOM 1349 N N . ILE A 1 182 ? 1.781 -3.196 -4.120 1.00 82.81 182 ILE A N 1
ATOM 1350 C CA . ILE A 1 182 ? 2.356 -1.931 -4.581 1.00 82.81 182 ILE A CA 1
ATOM 1351 C C . ILE A 1 182 ? 3.335 -2.289 -5.693 1.00 82.81 182 ILE A C 1
ATOM 1353 O O . ILE A 1 182 ? 4.264 -3.059 -5.463 1.00 82.81 182 ILE A O 1
ATOM 1357 N N . LYS A 1 183 ? 3.092 -1.786 -6.905 1.00 82.56 183 LYS A N 1
ATOM 1358 C CA . LYS A 1 183 ? 3.929 -2.080 -8.078 1.00 82.56 183 LYS A CA 1
ATOM 1359 C C . LYS A 1 183 ? 5.183 -1.209 -8.060 1.00 82.56 183 LYS A C 1
ATOM 1361 O O . LYS A 1 183 ? 5.136 -0.071 -7.601 1.00 82.56 183 LYS A O 1
ATOM 1366 N N . ASN A 1 184 ? 6.293 -1.715 -8.583 1.00 79.88 184 ASN A N 1
ATOM 1367 C CA . ASN A 1 184 ? 7.514 -0.929 -8.737 1.00 79.88 184 ASN A CA 1
ATOM 1368 C C . ASN A 1 184 ? 7.797 -0.682 -10.217 1.00 79.88 184 ASN A C 1
ATOM 1370 O O . ASN A 1 184 ? 7.616 -1.580 -11.040 1.00 79.88 184 ASN A O 1
ATOM 1374 N N . VAL A 1 185 ? 8.238 0.531 -10.541 1.00 82.25 185 VAL A N 1
ATOM 1375 C CA . VAL A 1 185 ? 8.639 0.899 -11.904 1.00 82.25 185 VAL A CA 1
ATOM 1376 C C . VAL A 1 185 ? 9.931 0.173 -12.323 1.00 82.25 185 VAL A C 1
ATOM 1378 O O . VAL A 1 185 ? 10.104 -0.129 -13.503 1.00 82.25 185 VAL A O 1
ATOM 1381 N N . ASP A 1 186 ? 10.800 -0.176 -11.368 1.00 77.50 186 ASP A N 1
ATOM 1382 C CA . ASP A 1 186 ? 11.922 -1.100 -11.570 1.00 77.50 186 ASP A CA 1
ATOM 1383 C C . ASP A 1 186 ? 11.410 -2.553 -11.590 1.00 77.50 186 ASP A C 1
ATOM 1385 O O . ASP A 1 186 ? 11.385 -3.272 -10.585 1.00 77.50 186 ASP A O 1
ATOM 1389 N N . ILE A 1 187 ? 10.885 -2.959 -12.746 1.00 74.81 187 ILE A N 1
ATOM 1390 C CA . ILE A 1 187 ? 10.205 -4.245 -12.922 1.00 74.81 187 ILE A CA 1
ATOM 1391 C C . ILE A 1 187 ? 11.162 -5.395 -13.239 1.00 74.81 187 ILE A C 1
ATOM 1393 O O . ILE A 1 187 ? 10.824 -6.556 -13.006 1.00 74.81 187 ILE A O 1
ATOM 1397 N N . LYS A 1 188 ? 12.330 -5.112 -13.827 1.00 75.00 188 LYS A N 1
ATOM 1398 C CA . LYS A 1 188 ? 13.245 -6.143 -14.331 1.00 75.00 188 LYS A CA 1
ATOM 1399 C C . LYS A 1 188 ? 14.701 -5.881 -13.988 1.00 75.00 188 LYS A C 1
ATOM 1401 O O . LYS A 1 188 ? 15.399 -6.855 -13.702 1.00 75.00 188 LYS A O 1
ATOM 1406 N N . GLY A 1 189 ? 15.163 -4.633 -14.019 1.00 66.00 189 GLY A N 1
ATOM 1407 C CA . GLY A 1 189 ? 16.536 -4.269 -13.662 1.00 66.00 189 GLY A CA 1
ATOM 1408 C C . GLY A 1 189 ? 16.881 -4.764 -12.258 1.00 66.00 189 GLY A C 1
ATOM 1409 O O . GLY A 1 189 ? 17.864 -5.486 -12.067 1.00 66.00 189 GLY A O 1
ATOM 1410 N N . GLY A 1 190 ? 15.987 -4.509 -11.307 1.00 64.25 190 GLY A N 1
ATOM 1411 C CA . GLY A 1 190 ? 16.120 -4.866 -9.903 1.00 64.25 190 GLY A CA 1
ATOM 1412 C C . GLY A 1 190 ? 15.987 -6.339 -9.561 1.00 64.25 190 GLY A C 1
ATOM 1413 O O . GLY A 1 190 ? 16.343 -6.741 -8.458 1.00 64.25 190 GLY A O 1
ATOM 1414 N N . LEU A 1 191 ? 15.552 -7.162 -10.516 1.00 66.12 191 LEU A N 1
ATOM 1415 C CA . LEU A 1 191 ? 15.415 -8.610 -10.347 1.00 66.12 191 LEU A CA 1
ATOM 1416 C C . LEU A 1 191 ? 16.667 -9.396 -10.740 1.00 66.12 191 LEU A C 1
ATOM 1418 O O . LEU A 1 191 ? 16.691 -10.621 -10.638 1.00 66.12 191 LEU A O 1
ATOM 1422 N N . THR A 1 192 ? 17.697 -8.728 -11.255 1.00 59.34 192 THR A N 1
ATOM 1423 C CA . THR A 1 192 ? 18.910 -9.408 -11.717 1.00 59.34 192 THR A CA 1
ATOM 1424 C C . THR A 1 192 ? 19.968 -9.502 -10.609 1.00 59.34 192 THR A C 1
ATOM 1426 O O . THR A 1 192 ? 19.928 -8.773 -9.623 1.00 59.34 192 THR A O 1
ATOM 1429 N N . ASN A 1 193 ? 20.949 -10.397 -10.753 1.00 53.56 193 ASN A N 1
ATOM 1430 C CA . ASN A 1 193 ? 22.012 -10.586 -9.761 1.00 53.56 193 ASN A CA 1
ATOM 1431 C C . ASN A 1 193 ? 23.204 -9.658 -10.054 1.00 53.56 193 ASN A C 1
ATOM 1433 O O . ASN A 1 193 ? 24.115 -10.032 -10.795 1.00 53.56 193 ASN A O 1
ATOM 1437 N N . GLY A 1 194 ? 23.209 -8.449 -9.489 1.00 50.31 194 GLY A N 1
ATOM 1438 C CA . GLY A 1 194 ? 24.288 -7.477 -9.684 1.00 50.31 194 GLY A CA 1
ATOM 1439 C C . GLY A 1 194 ? 24.295 -6.341 -8.661 1.00 50.31 194 GLY A C 1
ATOM 1440 O O . GLY A 1 194 ? 23.495 -6.305 -7.727 1.00 50.31 194 GLY A O 1
ATOM 1441 N N . ARG A 1 195 ? 25.287 -5.454 -8.787 1.00 50.28 195 ARG A N 1
ATOM 1442 C CA . ARG A 1 195 ? 25.476 -4.314 -7.880 1.00 50.28 195 ARG A CA 1
ATOM 1443 C C . ARG A 1 195 ? 24.430 -3.248 -8.207 1.00 50.28 195 ARG A C 1
ATOM 1445 O O . ARG A 1 195 ? 24.265 -2.936 -9.377 1.00 50.28 195 ARG A O 1
ATOM 1452 N N . ASP A 1 196 ? 23.790 -2.681 -7.186 1.00 50.53 196 ASP A N 1
ATOM 1453 C CA . ASP A 1 196 ? 22.885 -1.522 -7.310 1.00 50.53 196 A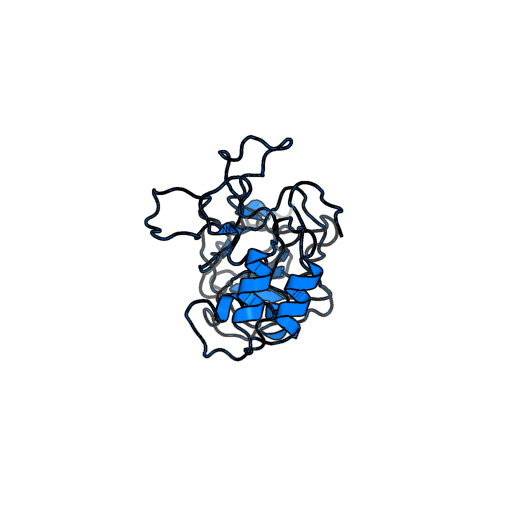SP A CA 1
ATOM 1454 C C . ASP A 1 196 ? 21.552 -1.823 -8.027 1.00 50.53 196 ASP A C 1
ATOM 1456 O O . ASP A 1 196 ? 20.876 -0.934 -8.536 1.00 50.53 196 ASP A O 1
ATOM 1460 N N . HIS A 1 197 ? 21.157 -3.094 -8.056 1.00 58.72 197 HIS A N 1
ATOM 1461 C CA . HIS A 1 197 ? 19.882 -3.537 -8.611 1.00 58.72 197 HIS A CA 1
ATOM 1462 C C . HIS A 1 197 ? 18.747 -3.260 -7.621 1.00 58.72 197 HIS A C 1
ATOM 1464 O O . HIS A 1 197 ? 18.922 -3.432 -6.414 1.00 58.72 197 HIS A O 1
ATOM 1470 N N . GLY A 1 198 ? 17.594 -2.824 -8.124 1.00 63.19 198 GLY A N 1
ATOM 1471 C CA . GLY A 1 198 ? 16.459 -2.407 -7.307 1.00 63.19 198 GLY A CA 1
ATOM 1472 C C . GLY A 1 198 ? 16.456 -0.902 -7.082 1.00 63.19 198 GLY A C 1
ATOM 1473 O O . GLY A 1 198 ? 15.450 -0.366 -6.642 1.00 63.19 198 GLY A O 1
ATOM 1474 N N . GLU A 1 199 ? 17.589 -0.229 -7.330 1.00 63.28 199 GLU A N 1
ATOM 1475 C CA . GLU A 1 199 ? 17.878 1.138 -6.880 1.00 63.28 199 GLU A CA 1
ATOM 1476 C C . GLU A 1 199 ? 17.632 2.201 -7.955 1.00 63.28 199 GLU A C 1
ATOM 1478 O O . GLU A 1 199 ? 17.741 3.392 -7.655 1.00 63.28 199 GLU A O 1
ATOM 1483 N N . ALA A 1 200 ? 17.353 1.804 -9.200 1.00 72.25 200 ALA A N 1
ATOM 1484 C CA . ALA A 1 200 ? 17.070 2.737 -10.280 1.00 72.25 200 ALA A CA 1
ATOM 1485 C C . ALA A 1 200 ? 16.205 2.122 -11.378 1.00 72.25 200 ALA A C 1
ATOM 1487 O O . ALA A 1 200 ? 16.351 0.949 -11.709 1.00 72.25 200 ALA A O 1
ATOM 1488 N N . VAL A 1 201 ? 15.368 2.951 -12.001 1.00 78.62 201 VAL A N 1
ATOM 1489 C CA . VAL A 1 201 ? 14.670 2.566 -13.232 1.00 78.62 201 VAL A CA 1
ATOM 1490 C C . VAL A 1 201 ? 15.645 2.708 -14.392 1.00 78.62 201 VAL A C 1
ATOM 1492 O O . VAL A 1 201 ? 16.150 3.794 -14.679 1.00 78.62 201 VAL A O 1
ATOM 1495 N N . SER A 1 202 ? 15.929 1.599 -15.059 1.00 78.12 202 SER A N 1
ATOM 1496 C CA . SER A 1 202 ? 16.960 1.512 -16.083 1.00 78.12 202 SER A CA 1
ATOM 1497 C C . SER A 1 202 ? 16.375 1.362 -17.488 1.00 78.12 202 SER A C 1
ATOM 1499 O O . SER A 1 202 ? 15.197 1.068 -17.697 1.00 78.12 202 SER A O 1
ATOM 1501 N N . SER A 1 203 ? 17.243 1.463 -18.499 1.00 85.06 203 SER A N 1
ATOM 1502 C CA . SER A 1 203 ? 16.870 1.116 -19.878 1.00 85.06 203 SER A CA 1
ATOM 1503 C C . SER A 1 203 ? 16.376 -0.328 -20.035 1.00 85.06 203 SER A C 1
ATOM 1505 O O . SER A 1 203 ? 15.623 -0.613 -20.965 1.00 85.06 203 SER A O 1
ATOM 1507 N N . GLN A 1 204 ? 16.753 -1.239 -19.133 1.00 83.31 204 GLN A N 1
ATOM 1508 C CA . GLN A 1 204 ? 16.235 -2.603 -19.131 1.00 83.31 204 GLN A CA 1
ATOM 1509 C C . GLN A 1 204 ? 14.750 -2.635 -18.757 1.00 83.31 204 GLN A C 1
ATOM 1511 O O . GLN A 1 204 ? 13.988 -3.364 -19.395 1.00 83.31 204 GLN A O 1
ATOM 1516 N N . ASP A 1 205 ? 14.328 -1.819 -17.792 1.00 82.31 205 ASP A N 1
ATOM 1517 C CA . ASP A 1 205 ? 12.928 -1.689 -17.384 1.00 82.31 205 ASP A CA 1
ATOM 1518 C C . ASP A 1 205 ? 12.109 -1.095 -18.520 1.00 82.31 205 ASP A C 1
ATOM 1520 O O . ASP A 1 205 ? 11.173 -1.730 -19.003 1.00 82.31 205 ASP A O 1
ATOM 1524 N N . TYR A 1 206 ? 12.545 0.044 -19.062 1.00 87.81 206 TYR A N 1
ATOM 1525 C CA . TYR A 1 206 ? 11.892 0.663 -20.216 1.00 87.81 206 TYR A CA 1
ATOM 1526 C C . TYR A 1 206 ? 11.736 -0.298 -21.395 1.00 87.81 206 TYR A C 1
ATOM 1528 O O . TYR A 1 206 ? 10.644 -0.428 -21.948 1.00 87.81 206 TYR A O 1
ATOM 1536 N N . ASN A 1 207 ? 12.804 -1.008 -21.773 1.00 87.56 207 ASN A N 1
ATOM 1537 C CA . ASN A 1 207 ? 12.744 -1.963 -22.876 1.00 87.56 207 ASN A CA 1
ATOM 1538 C C . ASN A 1 207 ? 11.799 -3.129 -22.570 1.00 87.56 207 ASN A C 1
ATOM 1540 O O . ASN A 1 207 ? 11.122 -3.586 -23.486 1.00 87.56 207 ASN A O 1
ATOM 1544 N N . THR A 1 208 ? 11.713 -3.564 -21.308 1.00 84.88 208 THR A N 1
ATOM 1545 C CA . THR A 1 208 ? 10.776 -4.607 -20.863 1.00 84.88 208 THR A CA 1
ATOM 1546 C C . THR A 1 208 ? 9.327 -4.155 -21.029 1.00 84.88 208 THR A C 1
ATOM 1548 O O . THR A 1 208 ? 8.516 -4.902 -21.568 1.00 84.88 208 THR A O 1
ATOM 1551 N N . PHE A 1 209 ? 8.982 -2.928 -20.637 1.00 86.06 209 PHE A N 1
ATOM 1552 C CA . PHE A 1 209 ? 7.640 -2.387 -20.878 1.00 86.06 209 PHE A CA 1
ATOM 1553 C C . PHE A 1 209 ? 7.362 -2.206 -22.369 1.00 86.06 209 PHE A C 1
ATOM 1555 O O . PHE A 1 209 ? 6.324 -2.628 -22.876 1.00 86.06 209 PHE A O 1
ATOM 1562 N N . ARG A 1 210 ? 8.311 -1.605 -23.093 1.00 86.81 210 ARG A N 1
ATOM 1563 C CA . ARG A 1 210 ? 8.151 -1.259 -24.505 1.00 86.81 210 ARG A CA 1
ATOM 1564 C C . ARG A 1 210 ? 7.962 -2.484 -25.393 1.00 86.81 210 ARG A C 1
ATOM 1566 O O . ARG A 1 210 ? 7.164 -2.408 -26.321 1.00 86.81 210 ARG A O 1
ATOM 1573 N N . SER A 1 211 ? 8.676 -3.577 -25.125 1.00 85.81 211 SER A N 1
ATOM 1574 C CA . SER A 1 211 ? 8.543 -4.832 -25.874 1.00 85.81 211 SER A CA 1
ATOM 1575 C C . SER A 1 211 ? 7.261 -5.598 -25.563 1.00 85.81 211 SER A C 1
ATOM 1577 O O . SER A 1 211 ? 6.946 -6.534 -26.283 1.00 85.81 211 SER A O 1
ATOM 1579 N N . SER A 1 212 ? 6.551 -5.217 -24.501 1.00 83.44 212 SER A N 1
ATOM 1580 C CA . SER A 1 212 ? 5.354 -5.909 -24.023 1.00 83.44 212 SER A CA 1
ATOM 1581 C C . SER A 1 212 ? 4.056 -5.216 -24.438 1.00 83.44 212 SER A C 1
ATOM 1583 O O . SER A 1 212 ?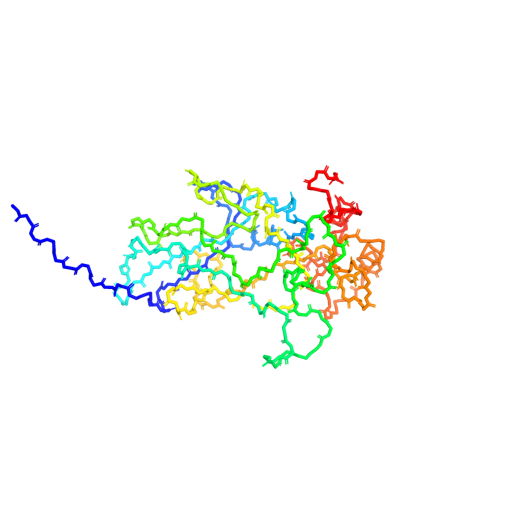 2.974 -5.738 -24.185 1.00 83.44 212 SER A O 1
ATOM 1585 N N . LEU A 1 213 ? 4.140 -4.035 -25.059 1.00 83.88 213 LEU A N 1
ATOM 1586 C CA . LEU A 1 213 ? 2.967 -3.397 -25.644 1.00 83.88 213 LEU A CA 1
ATOM 1587 C C . LEU A 1 213 ? 2.378 -4.274 -26.735 1.00 83.88 213 LEU A C 1
ATOM 1589 O O . LEU A 1 213 ? 3.109 -4.766 -27.590 1.00 83.88 213 LEU A O 1
ATOM 1593 N N . ASP A 1 214 ? 1.055 -4.393 -26.724 1.00 74.62 214 ASP A N 1
ATOM 1594 C CA . ASP A 1 214 ? 0.290 -5.177 -27.694 1.00 74.62 214 ASP A CA 1
ATOM 1595 C C . ASP A 1 214 ? 0.617 -6.687 -27.694 1.00 74.62 214 ASP A C 1
ATOM 1597 O O . ASP A 1 214 ? 0.080 -7.433 -28.516 1.00 74.62 214 ASP A O 1
ATOM 1601 N N . GLU A 1 215 ? 1.442 -7.160 -26.754 1.00 80.25 215 GLU A N 1
ATOM 1602 C CA . GLU A 1 215 ? 1.665 -8.585 -26.526 1.00 80.25 215 GLU A CA 1
ATOM 1603 C C . GLU A 1 215 ? 0.502 -9.186 -25.715 1.00 80.25 215 GLU A C 1
ATOM 1605 O O . GLU A 1 215 ? -0.103 -8.510 -24.871 1.00 80.25 215 GLU A O 1
ATOM 1610 N N . PRO A 1 216 ? 0.164 -10.470 -25.933 1.00 79.75 216 PRO A N 1
ATOM 1611 C CA . PRO A 1 216 ? -0.795 -11.170 -25.091 1.00 79.75 216 PRO A CA 1
ATOM 1612 C C . PRO A 1 216 ? -0.381 -11.135 -23.610 1.00 79.75 216 PRO A C 1
ATOM 1614 O O . PRO A 1 216 ? 0.815 -11.170 -23.313 1.00 79.75 216 PRO A O 1
ATOM 1617 N N . PRO A 1 217 ? -1.339 -11.128 -22.663 1.00 79.88 217 PRO A N 1
ATOM 1618 C CA . PRO A 1 217 ? -1.004 -11.169 -21.250 1.00 79.88 217 PRO A CA 1
ATOM 1619 C C . PRO A 1 217 ? -0.138 -12.382 -20.873 1.00 79.88 217 PRO A C 1
ATOM 1621 O O . PRO A 1 217 ? -0.451 -13.509 -21.257 1.00 79.88 217 PRO A O 1
ATOM 1624 N N . ASP A 1 218 ? 0.908 -12.146 -20.083 1.00 79.06 218 ASP A N 1
ATOM 1625 C CA . ASP A 1 218 ? 1.762 -13.167 -19.466 1.00 79.06 218 ASP A CA 1
ATOM 1626 C C . ASP A 1 218 ? 1.825 -12.971 -17.934 1.00 79.06 218 ASP A C 1
ATOM 1628 O O . ASP A 1 218 ? 1.137 -12.112 -17.370 1.00 79.06 218 ASP A O 1
ATOM 1632 N N . ASP A 1 219 ? 2.668 -13.753 -17.257 1.00 72.88 219 ASP A N 1
ATOM 1633 C CA . ASP A 1 219 ? 2.826 -13.735 -15.795 1.00 72.88 219 ASP A CA 1
ATOM 1634 C C . ASP A 1 219 ? 3.303 -12.376 -15.228 1.00 72.88 219 ASP A C 1
ATOM 1636 O O . ASP A 1 219 ? 3.098 -12.081 -14.050 1.00 72.88 219 ASP A O 1
ATOM 1640 N N . LEU A 1 220 ? 3.902 -11.513 -16.055 1.00 74.81 220 LEU A N 1
ATOM 1641 C CA . LEU A 1 220 ? 4.343 -10.159 -15.711 1.00 74.81 220 LEU A CA 1
ATOM 1642 C C . LEU A 1 220 ? 3.349 -9.073 -16.134 1.00 74.81 220 LEU A C 1
ATOM 1644 O O . LEU A 1 220 ? 3.528 -7.916 -15.755 1.00 74.81 220 LEU A O 1
ATOM 1648 N N . SER A 1 221 ? 2.293 -9.387 -16.892 1.00 81.94 221 SER A N 1
ATOM 1649 C CA . SER A 1 221 ? 1.338 -8.371 -17.362 1.00 81.94 221 SER A CA 1
ATOM 1650 C C . SER A 1 221 ? 0.669 -7.602 -16.234 1.00 81.94 221 SER A C 1
ATOM 1652 O O . SER A 1 221 ? 0.518 -6.392 -16.352 1.00 81.94 221 SER A O 1
ATOM 1654 N N . TYR A 1 222 ? 0.355 -8.259 -15.115 1.00 83.44 222 TYR A N 1
ATOM 1655 C CA . TYR A 1 222 ? -0.152 -7.556 -13.936 1.00 83.44 222 TYR A CA 1
ATOM 1656 C C . TYR A 1 222 ? 0.850 -6.518 -13.410 1.00 83.44 222 TYR A C 1
ATOM 1658 O O . TYR A 1 222 ? 0.455 -5.414 -13.045 1.00 83.44 222 TYR A O 1
ATOM 1666 N N . TRP A 1 223 ? 2.139 -6.854 -13.380 1.00 81.38 223 TRP A N 1
ATOM 1667 C CA . TRP A 1 223 ? 3.196 -5.979 -12.871 1.00 81.38 223 TRP A CA 1
ATOM 1668 C C . TRP A 1 223 ? 3.552 -4.848 -13.843 1.00 81.38 223 TRP A C 1
ATOM 1670 O O . TRP A 1 223 ? 3.977 -3.786 -13.399 1.00 81.38 223 TRP A O 1
ATOM 1680 N N . ARG A 1 224 ? 3.332 -5.059 -15.147 1.00 85.81 224 ARG A N 1
ATOM 1681 C CA . ARG A 1 224 ? 3.528 -4.057 -16.211 1.00 85.81 224 ARG A CA 1
ATOM 1682 C C . ARG A 1 224 ? 2.349 -3.093 -16.371 1.00 85.81 224 ARG A C 1
ATOM 1684 O O . ARG A 1 224 ? 2.538 -1.993 -16.861 1.00 85.81 224 ARG A O 1
ATOM 1691 N N . ASP A 1 225 ? 1.144 -3.470 -15.971 1.00 86.69 225 ASP A N 1
ATOM 1692 C CA . ASP A 1 225 ? -0.009 -2.561 -15.919 1.00 86.69 225 ASP A CA 1
ATOM 1693 C C . ASP A 1 225 ? 0.115 -1.644 -14.683 1.00 86.69 225 ASP A C 1
ATOM 1695 O O . ASP A 1 225 ? -0.517 -1.875 -13.656 1.00 86.69 225 ASP A O 1
ATOM 1699 N N . LEU A 1 226 ? 1.021 -0.664 -14.693 1.00 86.62 226 LEU A N 1
ATOM 1700 C CA . LEU A 1 226 ? 1.365 0.134 -13.507 1.00 86.62 226 LEU A CA 1
ATOM 1701 C C . LEU A 1 226 ? 0.161 0.895 -12.951 1.00 86.62 226 LEU A C 1
ATOM 1703 O O . LEU A 1 226 ? -0.014 0.956 -11.731 1.00 86.62 226 LEU A O 1
ATOM 1707 N N . ASN A 1 227 ? -0.686 1.432 -13.827 1.00 86.44 227 ASN A N 1
ATOM 1708 C CA . ASN A 1 227 ? -1.877 2.171 -13.416 1.00 86.44 227 ASN A CA 1
ATOM 1709 C C . ASN A 1 227 ? -3.075 1.258 -13.086 1.00 86.44 227 ASN A C 1
ATOM 1711 O O . ASN A 1 227 ? -4.114 1.764 -12.676 1.00 86.44 227 ASN A O 1
ATOM 1715 N N . SER A 1 228 ? -2.933 -0.065 -13.205 1.00 87.19 228 SER A N 1
ATOM 1716 C CA . SER A 1 228 ? -3.965 -1.057 -12.880 1.00 87.19 228 SER A CA 1
ATOM 1717 C C . SER A 1 228 ? -5.300 -0.834 -13.605 1.00 87.19 228 SER A C 1
ATOM 1719 O O . SER A 1 228 ? -6.355 -1.150 -13.044 1.00 87.19 228 SER A O 1
ATOM 1721 N N . ASP A 1 229 ? -5.268 -0.294 -14.826 1.00 87.31 229 ASP A N 1
ATOM 1722 C CA . ASP A 1 229 ? -6.460 -0.051 -15.649 1.00 87.31 229 ASP A CA 1
ATOM 1723 C C . ASP A 1 229 ? -6.903 -1.292 -16.452 1.00 87.31 229 ASP A C 1
ATOM 1725 O O . ASP A 1 229 ? -7.962 -1.292 -17.090 1.00 87.31 229 ASP A O 1
ATOM 1729 N N . GLY A 1 230 ? -6.127 -2.377 -16.365 1.00 86.25 230 GLY A N 1
ATOM 1730 C CA . GLY A 1 230 ? -6.377 -3.654 -17.022 1.00 86.25 230 GLY A CA 1
ATOM 1731 C C . GLY A 1 230 ? -5.785 -3.759 -18.426 1.00 86.25 230 GLY A C 1
ATOM 1732 O O . GLY A 1 230 ? -6.014 -4.774 -19.088 1.00 86.25 230 GLY A O 1
ATOM 1733 N N . SER A 1 231 ? -5.056 -2.748 -18.905 1.00 87.56 231 SER A N 1
ATOM 1734 C CA . SER A 1 231 ? -4.479 -2.709 -20.250 1.00 87.56 231 SER A CA 1
ATOM 1735 C C . SER A 1 231 ? -3.042 -2.201 -20.228 1.00 87.56 231 SER A C 1
ATOM 1737 O O . SER A 1 231 ? -2.806 -1.037 -19.948 1.00 87.56 231 SER A O 1
ATOM 1739 N N . LEU A 1 232 ? -2.085 -3.018 -20.674 1.00 88.56 232 LEU A N 1
ATOM 1740 C CA . LEU A 1 232 ? -0.709 -2.556 -20.864 1.00 88.56 232 LEU A CA 1
ATOM 1741 C C . LEU A 1 232 ? -0.615 -1.629 -22.084 1.00 88.56 232 LEU A C 1
ATOM 1743 O O . LEU A 1 232 ? -0.660 -2.089 -23.227 1.00 88.56 232 LEU A O 1
ATOM 1747 N N . ASN A 1 233 ? -0.508 -0.322 -21.852 1.00 88.44 233 ASN A N 1
ATOM 1748 C CA . ASN A 1 233 ? -0.602 0.686 -22.904 1.00 88.44 233 ASN A CA 1
ATOM 1749 C C . ASN A 1 233 ? 0.414 1.833 -22.742 1.00 88.44 233 ASN A C 1
ATOM 1751 O O . ASN A 1 233 ? 1.353 1.788 -21.946 1.00 88.44 233 ASN A O 1
ATOM 1755 N N . ILE A 1 234 ? 0.270 2.880 -23.561 1.00 87.94 234 ILE A N 1
ATOM 1756 C CA . ILE A 1 234 ? 1.184 4.031 -23.537 1.00 87.94 234 ILE A CA 1
ATOM 1757 C C . ILE A 1 234 ? 1.172 4.771 -22.191 1.00 87.94 234 ILE A C 1
ATOM 1759 O O . ILE A 1 234 ? 2.171 5.387 -21.833 1.00 87.94 234 ILE A O 1
ATOM 1763 N N . SER A 1 235 ? 0.074 4.704 -21.437 1.00 89.00 235 SER A N 1
ATOM 1764 C CA . SER A 1 235 ? -0.034 5.306 -20.107 1.00 89.00 235 SER A CA 1
ATOM 1765 C C . SER A 1 235 ? 0.968 4.684 -19.135 1.00 89.00 235 SER A C 1
ATOM 1767 O O . SER A 1 235 ? 1.648 5.429 -18.434 1.00 89.00 235 SER A O 1
ATOM 1769 N N . ASP A 1 236 ? 1.149 3.360 -19.161 1.00 87.31 236 ASP A N 1
ATOM 1770 C CA . ASP A 1 236 ? 2.144 2.668 -18.329 1.00 87.31 236 ASP A CA 1
ATOM 1771 C C . ASP A 1 236 ? 3.568 3.057 -18.713 1.00 87.31 236 ASP A C 1
ATOM 1773 O O . ASP A 1 236 ? 4.401 3.367 -17.863 1.00 87.31 236 ASP A O 1
ATOM 1777 N N . ILE A 1 237 ? 3.849 3.126 -20.015 1.00 88.12 237 ILE A N 1
ATOM 1778 C CA . ILE A 1 237 ? 5.166 3.551 -20.500 1.00 88.12 237 ILE A CA 1
ATOM 1779 C C . ILE A 1 237 ? 5.458 5.001 -20.151 1.00 88.12 237 ILE A C 1
ATOM 1781 O O . ILE A 1 237 ? 6.611 5.326 -19.874 1.00 88.12 237 ILE A O 1
ATOM 1785 N N . ASN A 1 238 ? 4.459 5.879 -20.158 1.00 87.62 238 ASN A N 1
ATOM 1786 C CA . ASN A 1 238 ? 4.654 7.266 -19.753 1.00 87.62 238 ASN A CA 1
ATOM 1787 C C . ASN A 1 238 ? 5.047 7.360 -18.273 1.00 87.62 238 ASN A C 1
ATOM 1789 O O . ASN A 1 238 ? 5.885 8.198 -17.943 1.00 87.62 238 ASN A O 1
ATOM 1793 N N . ILE A 1 239 ? 4.517 6.478 -17.413 1.00 85.56 239 ILE A N 1
ATOM 1794 C CA . ILE A 1 239 ? 4.959 6.358 -16.016 1.00 85.56 239 ILE A CA 1
ATOM 1795 C C . ILE A 1 239 ? 6.437 5.951 -15.981 1.00 85.56 239 ILE A C 1
ATOM 1797 O O . ILE A 1 239 ? 7.244 6.658 -15.391 1.00 85.56 239 ILE A O 1
ATOM 1801 N N . VAL A 1 240 ? 6.830 4.882 -16.681 1.00 86.06 240 VAL A N 1
ATOM 1802 C CA . VAL A 1 240 ? 8.236 4.422 -16.708 1.00 86.06 240 VAL A CA 1
ATOM 1803 C C . VAL A 1 240 ? 9.180 5.488 -17.259 1.00 86.06 240 VAL A C 1
ATOM 1805 O O . VAL A 1 240 ? 10.226 5.758 -16.680 1.00 86.06 240 VAL A O 1
ATOM 1808 N N . THR A 1 241 ? 8.807 6.121 -18.371 1.00 85.00 241 THR A N 1
ATOM 1809 C CA . THR A 1 241 ? 9.619 7.138 -19.054 1.00 85.00 241 THR A CA 1
ATOM 1810 C C . THR A 1 241 ? 9.857 8.348 -18.163 1.00 85.00 241 THR A C 1
ATOM 1812 O O . THR A 1 241 ? 10.967 8.870 -18.136 1.00 85.00 241 THR A O 1
ATOM 1815 N N . GLY A 1 242 ? 8.836 8.771 -17.413 1.00 80.44 242 GLY A N 1
ATOM 1816 C CA . GLY A 1 242 ? 8.951 9.855 -16.440 1.00 80.44 242 GLY A CA 1
ATOM 1817 C C . GLY A 1 242 ? 9.792 9.509 -15.212 1.00 80.44 242 GLY A C 1
ATOM 1818 O O . GLY A 1 242 ? 9.962 10.377 -14.367 1.00 80.44 242 GLY A O 1
ATOM 1819 N N . HIS A 1 243 ? 10.278 8.270 -15.102 1.00 78.94 243 HIS A N 1
ATOM 1820 C CA . HIS A 1 243 ? 11.078 7.787 -13.980 1.00 78.94 243 HIS A CA 1
ATOM 1821 C C . HIS A 1 243 ? 12.418 7.184 -14.394 1.00 78.94 243 HIS A C 1
ATOM 1823 O O . HIS A 1 243 ? 13.148 6.675 -13.547 1.00 78.94 243 HIS A O 1
ATOM 1829 N N . MET A 1 244 ? 12.761 7.243 -15.682 1.00 79.69 244 MET A N 1
ATOM 1830 C CA . MET A 1 244 ? 14.042 6.764 -16.189 1.00 79.69 244 MET A CA 1
ATOM 1831 C C . MET A 1 244 ? 15.209 7.452 -15.481 1.00 79.69 244 MET A C 1
ATOM 1833 O O . MET A 1 244 ? 15.216 8.667 -15.325 1.00 79.69 244 MET A O 1
ATOM 1837 N N . ASP A 1 245 ? 16.200 6.663 -15.071 1.00 71.81 245 ASP A N 1
ATOM 1838 C CA . ASP A 1 245 ? 17.401 7.105 -14.353 1.00 71.81 245 ASP A CA 1
ATOM 1839 C C . ASP A 1 245 ? 17.145 7.702 -12.950 1.00 71.81 245 ASP A C 1
ATOM 1841 O O . ASP A 1 245 ? 18.092 8.155 -12.289 1.00 71.81 245 ASP A O 1
ATOM 1845 N N . HIS A 1 246 ? 15.905 7.643 -12.439 1.00 68.12 246 HIS A N 1
ATOM 1846 C CA . HIS A 1 246 ? 15.621 7.935 -11.032 1.00 68.12 246 HIS A CA 1
ATOM 1847 C C . HIS A 1 246 ? 16.362 6.919 -10.187 1.00 68.12 246 HIS A C 1
ATOM 1849 O O 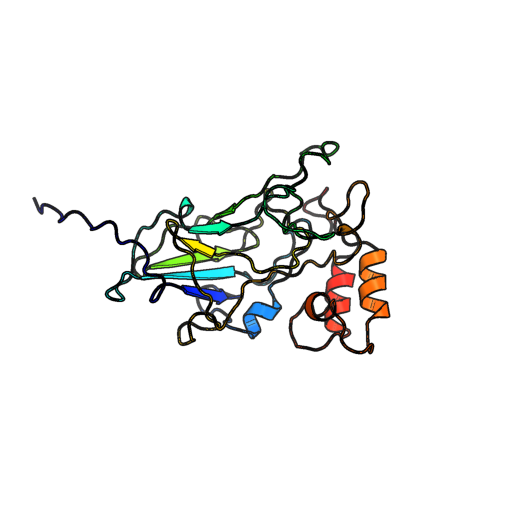. HIS A 1 246 ? 16.076 5.726 -10.269 1.00 68.12 246 HIS A O 1
ATOM 1855 N N . ASN A 1 247 ? 17.301 7.393 -9.375 1.00 60.78 247 ASN A N 1
ATOM 1856 C CA . ASN A 1 247 ? 18.112 6.540 -8.529 1.00 60.78 247 ASN A CA 1
ATOM 1857 C C . ASN A 1 247 ? 17.905 6.849 -7.049 1.00 60.78 247 ASN A C 1
ATOM 1859 O O . ASN A 1 247 ? 17.556 7.952 -6.636 1.00 60.78 247 ASN A O 1
ATOM 1863 N N . CYS A 1 248 ? 18.211 5.856 -6.236 1.00 53.97 248 CYS A N 1
ATOM 1864 C CA . CYS A 1 248 ? 18.183 5.920 -4.786 1.00 53.97 248 CYS A CA 1
ATOM 1865 C C . CYS A 1 248 ? 19.343 6.695 -4.132 1.00 53.97 248 CYS A C 1
ATOM 1867 O O . CYS A 1 248 ? 19.467 6.666 -2.902 1.00 53.97 248 CYS A O 1
ATOM 1869 N N . VAL A 1 249 ? 20.218 7.335 -4.920 1.00 50.22 249 VAL A N 1
ATOM 1870 C CA . VAL A 1 249 ? 21.403 8.063 -4.426 1.00 50.22 249 VAL A CA 1
ATOM 1871 C C . VAL A 1 249 ? 21.081 9.537 -4.181 1.00 50.22 249 VAL A C 1
ATOM 1873 O O . VAL A 1 249 ? 21.639 10.140 -3.263 1.00 50.22 249 VAL A O 1
ATOM 1876 N N . TYR A 1 250 ? 20.147 10.120 -4.940 1.00 47.78 250 TYR A N 1
ATOM 1877 C CA . TYR A 1 250 ? 19.787 11.530 -4.812 1.00 47.78 250 TYR A CA 1
ATOM 1878 C C . TYR A 1 250 ? 18.267 11.716 -4.699 1.00 47.78 250 TYR A C 1
ATOM 1880 O O . TYR A 1 250 ? 17.572 11.597 -5.701 1.00 47.78 250 TYR A O 1
ATOM 1888 N N . PRO A 1 251 ? 17.738 12.109 -3.521 1.00 40.09 251 PRO A N 1
ATOM 1889 C CA . PRO A 1 251 ? 16.298 12.290 -3.264 1.00 40.09 251 PRO A CA 1
ATOM 1890 C C . PRO A 1 251 ? 15.621 13.419 -4.059 1.00 40.09 251 PRO A C 1
ATOM 1892 O O . PRO A 1 251 ? 14.462 13.727 -3.812 1.00 40.09 251 PRO A O 1
ATOM 1895 N N . ASN A 1 252 ? 16.356 14.067 -4.966 1.00 38.56 252 ASN A N 1
ATOM 1896 C CA . ASN A 1 252 ? 15.913 15.207 -5.764 1.00 38.56 252 ASN A CA 1
ATOM 1897 C C . ASN A 1 252 ? 16.286 15.057 -7.250 1.00 38.56 252 ASN A C 1
ATOM 1899 O O . ASN A 1 252 ? 16.309 16.067 -7.955 1.00 38.56 252 ASN A O 1
ATOM 1903 N N . ASN A 1 253 ? 16.667 13.863 -7.718 1.00 33.25 253 ASN A N 1
ATOM 1904 C CA . ASN A 1 253 ? 16.911 13.687 -9.147 1.00 33.25 253 ASN A CA 1
ATOM 1905 C C . ASN A 1 253 ? 15.543 13.580 -9.849 1.00 33.25 253 ASN A C 1
ATOM 1907 O O . ASN A 1 253 ? 14.744 12.746 -9.419 1.00 33.25 253 ASN A O 1
ATOM 1911 N N . PRO A 1 254 ? 15.241 14.486 -10.797 1.00 40.44 254 PRO A N 1
ATOM 1912 C CA . PRO A 1 254 ? 13.932 14.592 -11.424 1.00 40.44 254 PRO A CA 1
ATOM 1913 C C . PRO A 1 254 ? 13.610 13.416 -12.324 1.00 40.44 254 PRO A C 1
ATOM 1915 O O . PRO A 1 254 ? 14.567 12.743 -12.778 1.00 40.44 254 PRO A O 1
#

Foldseek 3Di:
DDPDDPPPPQDFDQQLKAKWWWFADPVDTDFFLQSCLLQAAEQQLLPSDGLTKIKTFGAHPVNAADFFQFQQQKWFFWPLDDPPPPDDDQFAGFHCSDVPLVPDVVDQARDGIQTWLGTQHNRNITIRGQQHADNVDGSDHDHDSNGGTFAHDDFTWIGGNNDTHFYARDPPGHGNPDTDDGAYLLLDQQRDPDRQRRFALEPVSLVVLVVCAPPDDDPCNCNQSSSSPSHSDVVSSVVSVVGHGPGNRDSPDD

Sequence (254 aa):
MSIGVPARAQVPDAGNSYFTPEAGSVATPMVGMNAVHFFWTCPNNDLVSNNARIKVVLRDASDAPIEGVDRMSIYLQFNGGTDKQGFTGDGADSIIANGRSSNFEPPCPLVQNVYADANTDATGTTYITFAGANSSNPGVAVRDPNRKWGHYDSLIPVIADGVLLLGRLTDAGTHGEYVLRIKNVDIKGGLTNGRDHGEAVSSQDYNTFRSSLDEPPDDLSYWRDLNSDGSLNISDINIVTGHMDHNCVYPNNP

pLDDT: mean 77.95, std 19.45, range [32.03, 98.5]

Mean predicted aligned error: 8.78 Å

Secondary structure (DSSP, 8-state):
---PPPPP--PPPTTT-EEEEEEE-SSSEEETHHHHTT-EE-TTSTT--TT-EEEEE-B-TTS-B-TT--GGGEEEE---S-GGGS--STT--SS---TT-TTSSSPPP--SEEE-SS---TTSEEEEETT-EETTEEEEE---TT-------S---EEETTEEPEE-SSTTS-TTSB----EES-SSGGGSSSTTTTSB--HHHHHHHHTTTTPPP-TTHHHH-TT-SSS-SHHHHHHHHTTTT-BTT-TT--

Nearest PDB structures (foldseek):
  5lxv-assembly2_D  TM=8.487E-01  e=1.226E+00  Ruminococcus flavefaciens FD-1

Radius of gyration: 18.86 Å; Cα contacts (8 Å, |Δi|>4): 590; chains: 1; bounding box: 48×38×69 Å